Protein AF-A0A257ND50-F1 (afdb_monomer)

Mean predicted aligned error: 10.1 Å

Secondary structure (DSSP, 8-state):
-HHHHHHHHHHHHHHHHHTHHHHHHH-HHHHHHHHHHS--HHHHHHHHHHGGG--HHHHHHHHHHHHHTT---THHHHHHHHHHHHHHHHHHHHHHHHHTPPP----EEEEEE-TTT--EEEEEES-EE--S-TTSPPEE----B-TTT--B--PEEPHHHHHHHHHHHHHHHHHHHTTPPP-TTEE--EEEETTEEEEHHHHHHHHHHHHHH-TT-HHHHHHHHHHHHHTT-HHHHHHHHHHHHHH-TTBHHHHHHHHHHHHHTT-HHHHHHHHHHHHHTGGG-B-SS--TTHHHHHHHHHHHHHHHTT-TTSPPP-HHHH-------TTSBPTTSSSSBGGGTTT-

Sequence (348 aa):
MGSFRLFAKNLLADFAVARFFDLLAEDIEFGCELILASPDSRLLDLLKPELRRKQPQIDRAFYICARLLDYSGPEIQGAKERALAEFERCENLYESMETGSLPIQDQLILDLECPLCKAVNRYEAKGVIISDDPDAAFLLNDEFPCASCGQDVEFGFTPMAKMMLSAKFLGSQINVKAGRQQNDQFKTIDYKVD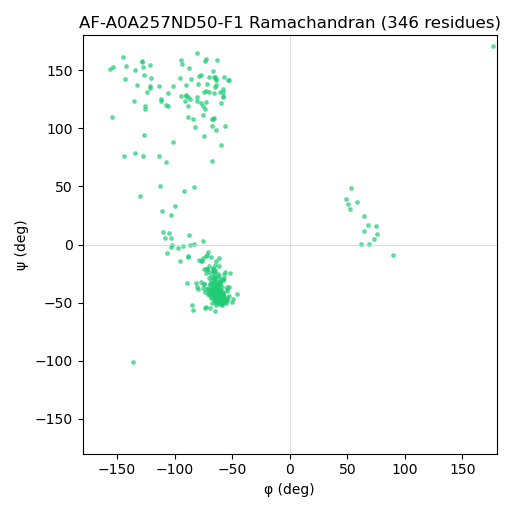GHVMPLSTGLATIRKHLAAKPDDGREWFRLGNLLSFLNRPKETIAAYRKALSNEPNAVDAKFALASFLTDYQQEGEAWVLLQKALERMSSWIFLLPYPNFSNDFTDLYNHLRRISGRNELPALHPSALAVSKKIGRNDSCPCGSGKKFKKCCGR

pLDDT: mean 87.13, std 11.21, range [46.38, 98.38]

Nearest PDB structures (foldseek):
  2hyz-assembly1_A-2  TM=7.551E-01  e=1.889E-04  unclassified
  6vfj-assembly1_B  TM=7.455E-01  e=2.431E-04  synthetic construct
  8cp8-assembly2_B  TM=5.739E-01  e=2.828E-04  synthetic construct
  7tb1-assembly2_B  TM=7.945E-01  e=6.801E-03  Homo sapiens
  4kyo-assembly1_B  TM=3.632E-01  e=3.711E-03  Homo sapiens

Radius of gyration: 29.09 Å; Cα contacts (8 Å, |Δi|>4): 413; chains: 1; bounding box: 65×43×103 Å

Solvent-accessible surface area (backbone atoms only — not comparable to full-atom values): 19596 Å² total; per-residue (Å²): 117,68,69,62,56,54,53,52,45,52,54,50,33,51,48,46,58,76,38,44,67,58,35,48,68,75,36,49,60,63,32,29,51,56,44,61,76,35,69,45,73,70,50,49,64,61,44,56,74,53,50,69,41,67,42,50,50,54,19,38,35,42,39,52,40,30,62,78,67,71,56,85,62,85,64,47,62,62,24,43,54,52,32,47,53,57,54,58,52,50,51,51,44,50,52,17,63,78,70,74,47,80,62,87,67,93,69,48,73,34,46,33,27,34,81,86,80,62,52,70,44,66,42,81,48,72,26,36,36,46,61,95,51,89,85,48,57,76,42,67,46,55,79,69,52,39,60,86,81,64,47,80,64,82,62,41,74,35,74,66,33,50,52,50,50,53,51,52,52,56,53,47,57,54,38,43,76,71,74,42,83,78,64,86,39,60,42,76,54,77,36,76,54,99,89,44,77,42,43,44,49,50,48,50,52,51,47,53,55,48,38,73,78,43,76,68,46,24,53,55,28,35,52,50,16,61,57,30,53,78,35,58,36,65,71,61,18,52,50,26,30,52,49,10,41,69,58,34,76,42,32,45,56,51,45,48,51,46,24,54,53,30,42,79,70,74,36,52,71,61,20,49,54,45,54,50,58,44,61,78,42,55,95,60,57,40,69,72,62,96,63,85,65,46,43,50,57,54,27,51,52,51,46,48,53,32,58,80,68,67,46,72,90,52,80,79,66,52,40,74,80,62,53,83,65,78,71,74,44,64,76,34,76,27,91,85,73,75,83,39,35,18,46,79,56,88,55,107

Structure (mmCIF, N/CA/C/O backbone):
data_AF-A0A257ND50-F1
#
_entry.id   AF-A0A257ND50-F1
#
loop_
_atom_site.group_PDB
_atom_site.id
_atom_site.type_symbol
_atom_site.label_atom_id
_atom_site.label_alt_id
_atom_site.label_comp_id
_atom_site.label_asym_id
_atom_site.label_entity_id
_atom_site.label_seq_id
_atom_site.pdbx_PDB_ins_code
_atom_site.Cartn_x
_atom_site.Cartn_y
_atom_site.Cartn_z
_atom_site.occupancy
_atom_site.B_iso_or_equiv
_atom_site.auth_seq_id
_atom_site.auth_comp_id
_atom_site.auth_asym_id
_atom_site.auth_atom_id
_atom_site.pdbx_PDB_model_num
ATOM 1 N N . MET A 1 1 ? 30.009 -7.816 -50.600 1.00 47.22 1 MET A N 1
ATOM 2 C CA . MET A 1 1 ? 29.962 -7.375 -49.182 1.00 47.22 1 MET A CA 1
ATOM 3 C C . MET A 1 1 ? 28.667 -6.649 -48.785 1.00 47.22 1 MET A C 1
ATOM 5 O O . MET A 1 1 ? 28.273 -6.792 -47.637 1.00 47.22 1 MET A O 1
ATOM 9 N N . GLY A 1 2 ? 27.971 -5.925 -49.679 1.00 49.41 2 GLY A N 1
ATOM 10 C CA . GLY A 1 2 ? 26.709 -5.231 -49.341 1.00 49.41 2 GLY A CA 1
ATOM 11 C C . GLY A 1 2 ? 25.504 -6.143 -49.047 1.00 49.41 2 GLY A C 1
ATOM 12 O O . GLY A 1 2 ? 24.808 -5.929 -48.064 1.00 49.41 2 GLY A O 1
ATOM 13 N N . SER A 1 3 ? 25.305 -7.209 -49.832 1.00 50.91 3 SER A N 1
ATOM 14 C CA . SER A 1 3 ? 24.173 -8.144 -49.666 1.00 50.91 3 SER A CA 1
ATOM 15 C C . SER A 1 3 ? 24.213 -8.924 -48.339 1.00 50.91 3 SER A C 1
ATOM 17 O O . SER A 1 3 ? 23.190 -9.049 -47.679 1.00 50.91 3 SER A O 1
ATOM 19 N N . PHE A 1 4 ? 25.398 -9.345 -47.881 1.00 50.53 4 PHE A N 1
ATOM 20 C CA . PHE A 1 4 ? 25.557 -10.072 -46.613 1.00 50.53 4 PHE A CA 1
ATOM 21 C C . PHE A 1 4 ? 25.277 -9.185 -45.382 1.00 50.53 4 PHE A C 1
ATOM 23 O O . PHE A 1 4 ? 24.709 -9.652 -44.401 1.00 50.53 4 PHE A O 1
ATOM 30 N N . ARG A 1 5 ? 25.619 -7.885 -45.445 1.00 56.53 5 ARG A N 1
ATOM 31 C CA . ARG A 1 5 ? 25.337 -6.910 -44.370 1.00 56.53 5 ARG A CA 1
ATOM 32 C C . ARG A 1 5 ? 23.846 -6.586 -44.238 1.00 56.53 5 ARG A C 1
ATOM 34 O O . ARG A 1 5 ? 23.368 -6.436 -43.121 1.00 56.53 5 ARG A O 1
ATOM 41 N N . LEU A 1 6 ? 23.123 -6.487 -45.355 1.00 60.03 6 LEU A N 1
ATOM 42 C CA . LEU A 1 6 ? 21.665 -6.308 -45.357 1.00 60.03 6 LEU A CA 1
ATOM 43 C C . LEU A 1 6 ? 20.940 -7.563 -44.849 1.00 60.03 6 LEU A C 1
ATOM 45 O O . LEU A 1 6 ? 20.023 -7.452 -44.045 1.00 60.03 6 LEU A O 1
ATOM 49 N N . PHE A 1 7 ? 21.401 -8.751 -45.248 1.00 58.59 7 PHE A N 1
ATOM 50 C CA . PHE A 1 7 ? 20.822 -10.020 -44.800 1.00 58.59 7 PHE A CA 1
ATOM 51 C C . PHE A 1 7 ? 21.004 -10.246 -43.288 1.00 58.59 7 PHE A C 1
ATOM 53 O O . PHE A 1 7 ? 20.061 -10.625 -42.600 1.00 58.59 7 PHE A O 1
ATOM 60 N N . ALA A 1 8 ? 22.194 -9.945 -42.754 1.00 61.72 8 ALA A N 1
ATOM 61 C CA . ALA A 1 8 ? 22.480 -10.053 -41.323 1.00 61.72 8 ALA A CA 1
ATOM 62 C C . ALA A 1 8 ? 21.701 -9.032 -40.471 1.00 61.72 8 ALA A C 1
ATOM 64 O O . ALA A 1 8 ? 21.252 -9.378 -39.381 1.00 61.72 8 ALA A O 1
ATOM 65 N N . LYS A 1 9 ? 21.499 -7.801 -40.971 1.00 61.94 9 LYS A N 1
ATOM 66 C CA . LYS A 1 9 ? 20.654 -6.794 -40.302 1.00 61.94 9 LYS A CA 1
ATOM 67 C C . LYS A 1 9 ? 19.200 -7.249 -40.188 1.00 61.94 9 LYS A C 1
ATOM 69 O O . LYS A 1 9 ? 18.625 -7.154 -39.111 1.00 61.94 9 LYS A O 1
ATOM 74 N N . ASN A 1 10 ? 18.635 -7.794 -41.265 1.00 70.75 10 ASN A N 1
ATOM 75 C CA . ASN A 1 10 ? 17.254 -8.275 -41.249 1.00 70.75 10 ASN A CA 1
ATOM 76 C C . ASN A 1 10 ? 17.078 -9.445 -40.269 1.00 70.75 10 ASN A C 1
ATOM 78 O O . ASN A 1 10 ? 16.134 -9.441 -39.492 1.00 70.75 10 ASN A O 1
ATOM 82 N N . LEU A 1 11 ? 18.036 -10.380 -40.220 1.00 83.00 11 LEU A N 1
ATOM 83 C CA . LEU A 1 11 ? 17.987 -11.507 -39.283 1.00 83.00 11 LEU A CA 1
ATOM 84 C C . LEU A 1 11 ? 18.046 -11.058 -37.812 1.00 83.00 11 LEU A C 1
ATOM 86 O O . LEU A 1 11 ? 17.341 -11.614 -36.971 1.00 83.00 11 LEU A O 1
ATOM 90 N N . LEU A 1 12 ? 18.878 -10.058 -37.498 1.00 83.75 12 LEU A N 1
ATOM 91 C CA . LEU A 1 12 ? 19.005 -9.533 -36.139 1.00 83.75 12 LEU A CA 1
ATOM 92 C C . LEU A 1 12 ? 17.754 -8.759 -35.708 1.00 83.75 12 LEU A C 1
ATOM 94 O O . LEU A 1 12 ? 17.272 -8.963 -34.597 1.00 83.75 12 LEU A O 1
ATOM 98 N N . ALA A 1 13 ? 17.207 -7.916 -36.590 1.00 86.06 13 ALA A N 1
ATOM 99 C CA . ALA A 1 13 ? 15.946 -7.224 -36.340 1.00 86.06 13 ALA A CA 1
ATOM 100 C C . ALA A 1 13 ? 14.791 -8.218 -36.150 1.00 86.06 13 ALA A C 1
ATOM 102 O O . ALA A 1 13 ? 14.033 -8.094 -35.194 1.00 86.06 13 ALA A O 1
ATOM 103 N N . ASP A 1 14 ? 14.688 -9.242 -37.001 1.00 91.44 14 ASP A N 1
ATOM 104 C CA . ASP A 1 14 ? 13.653 -10.273 -36.886 1.00 91.44 14 ASP A CA 1
ATOM 1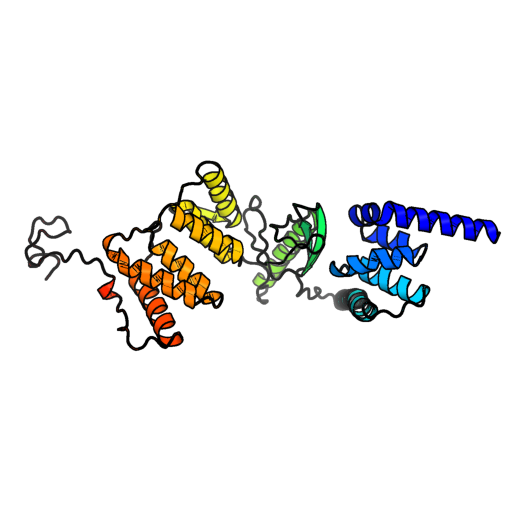05 C C . ASP A 1 14 ? 13.782 -11.067 -35.579 1.00 91.44 14 ASP A C 1
ATOM 107 O O . ASP A 1 14 ? 12.777 -11.319 -34.913 1.00 91.44 14 ASP A O 1
ATOM 111 N N . PHE A 1 15 ? 15.009 -11.405 -35.166 1.00 91.12 15 PHE A N 1
ATOM 112 C CA . PHE A 1 15 ? 15.266 -12.023 -33.865 1.00 91.12 15 PHE A CA 1
ATOM 113 C C . PHE A 1 15 ? 14.829 -11.114 -32.710 1.00 91.12 15 PHE A C 1
ATOM 115 O O . PHE A 1 15 ? 14.085 -11.556 -31.835 1.00 91.12 15 PHE A O 1
ATOM 122 N N . ALA A 1 16 ? 15.251 -9.846 -32.722 1.00 91.00 16 ALA A N 1
ATOM 123 C CA . ALA A 1 16 ? 14.921 -8.884 -31.675 1.00 91.00 16 ALA A CA 1
ATOM 124 C C . ALA A 1 16 ? 13.409 -8.630 -31.588 1.00 91.00 16 ALA A C 1
ATOM 126 O O . ALA A 1 16 ? 12.870 -8.557 -30.490 1.00 91.00 16 ALA A O 1
ATOM 127 N N . VAL A 1 17 ? 12.705 -8.556 -32.724 1.00 93.44 17 VAL A N 1
ATOM 128 C CA . VAL A 1 17 ? 11.240 -8.412 -32.770 1.00 93.44 17 VAL A CA 1
ATOM 129 C C . VAL A 1 17 ? 10.565 -9.656 -32.197 1.00 93.44 17 VAL A C 1
ATOM 131 O O . VAL A 1 17 ? 9.684 -9.541 -31.348 1.00 93.44 17 VAL A O 1
ATOM 134 N N . ALA A 1 18 ? 10.990 -10.850 -32.621 1.00 93.38 18 ALA A N 1
ATOM 135 C CA . ALA A 1 18 ? 10.396 -12.109 -32.173 1.00 93.38 18 ALA A CA 1
ATOM 136 C C . ALA A 1 18 ? 10.621 -12.384 -30.678 1.00 93.38 18 ALA A C 1
ATOM 138 O O . ALA A 1 18 ? 9.805 -13.055 -30.048 1.00 93.38 18 ALA A O 1
ATOM 139 N N . ARG A 1 19 ? 11.724 -11.881 -30.114 1.00 92.88 19 ARG A N 1
ATOM 140 C CA . ARG A 1 19 ? 12.138 -12.105 -28.721 1.00 92.88 19 ARG A CA 1
ATOM 141 C C . ARG A 1 19 ? 12.028 -10.871 -27.836 1.00 92.88 19 ARG A C 1
ATOM 143 O O . ARG A 1 19 ? 12.519 -10.891 -26.715 1.00 92.88 19 ARG A O 1
ATOM 150 N N . PHE A 1 20 ? 11.379 -9.811 -28.308 1.00 92.50 20 PHE A N 1
ATOM 151 C CA . PHE A 1 20 ? 11.379 -8.502 -27.655 1.00 92.50 20 PHE A CA 1
ATOM 152 C C . PHE A 1 20 ? 11.038 -8.559 -26.157 1.00 92.50 20 PHE A C 1
ATOM 154 O O . PHE A 1 20 ? 11.764 -8.011 -25.328 1.00 92.50 20 PHE A O 1
ATOM 161 N N . PHE A 1 21 ? 9.952 -9.252 -25.804 1.00 90.00 21 PHE A N 1
ATOM 162 C CA . PHE A 1 21 ? 9.503 -9.351 -24.414 1.00 90.00 21 PHE A CA 1
ATOM 163 C C . PHE A 1 21 ? 10.428 -10.211 -23.552 1.00 90.00 21 PHE A C 1
ATOM 165 O O . PHE A 1 21 ? 10.666 -9.846 -22.405 1.00 90.00 21 PHE A O 1
ATOM 172 N N . ASP A 1 22 ? 10.971 -11.299 -24.104 1.00 89.75 22 ASP A N 1
ATOM 173 C CA . ASP A 1 22 ? 11.922 -12.165 -23.399 1.00 89.75 22 ASP A CA 1
ATOM 174 C C . ASP A 1 22 ? 13.202 -11.380 -23.075 1.00 89.75 22 ASP A C 1
ATOM 176 O O . ASP A 1 22 ? 13.645 -11.354 -21.931 1.00 89.75 22 ASP A O 1
ATOM 180 N N . LEU A 1 23 ? 13.732 -10.648 -24.062 1.00 89.44 23 LEU A N 1
ATOM 181 C CA . LEU A 1 23 ? 14.947 -9.844 -23.925 1.00 89.44 23 LEU A CA 1
ATOM 182 C C . LEU A 1 23 ? 14.811 -8.786 -22.826 1.00 89.44 23 LEU A C 1
ATOM 184 O O . LEU A 1 23 ? 15.670 -8.689 -21.958 1.00 89.44 23 LEU A O 1
ATOM 188 N N . LEU A 1 24 ? 13.717 -8.015 -22.832 1.00 88.38 24 LEU A N 1
ATOM 189 C CA . LEU A 1 24 ? 13.485 -6.992 -21.806 1.00 88.38 24 LEU A CA 1
ATOM 190 C C . LEU A 1 24 ? 13.124 -7.568 -20.431 1.00 88.38 24 LEU A C 1
ATOM 192 O O . LEU A 1 24 ? 13.220 -6.844 -19.438 1.00 88.38 24 LEU A O 1
ATOM 196 N N . ALA A 1 25 ? 12.641 -8.810 -20.364 1.00 83.19 25 ALA A N 1
ATOM 197 C CA . ALA A 1 25 ? 12.341 -9.480 -19.103 1.00 83.19 25 ALA A CA 1
ATOM 198 C C . ALA A 1 25 ? 13.601 -10.064 -18.452 1.00 83.19 25 ALA A C 1
ATOM 200 O O . ALA A 1 25 ? 13.709 -10.024 -17.228 1.00 83.19 25 ALA A O 1
ATOM 201 N N . GLU A 1 26 ? 14.534 -10.586 -19.253 1.00 84.44 26 GLU A N 1
ATOM 202 C CA . GLU A 1 26 ? 15.813 -11.120 -18.774 1.00 84.44 26 GLU A CA 1
ATOM 203 C C . GLU A 1 26 ? 16.766 -10.004 -18.341 1.00 84.44 26 GLU A C 1
ATOM 205 O O . GLU A 1 26 ? 17.253 -10.016 -17.211 1.00 84.44 26 GLU A O 1
ATOM 210 N N . ASP A 1 27 ? 17.009 -9.029 -19.221 1.00 86.19 27 ASP A N 1
ATOM 211 C CA . ASP A 1 27 ? 17.902 -7.905 -18.954 1.00 86.19 27 ASP A CA 1
ATOM 212 C C . ASP A 1 27 ? 17.499 -6.696 -19.810 1.00 86.19 27 ASP A C 1
ATOM 214 O O . ASP A 1 27 ? 17.663 -6.667 -21.032 1.00 86.19 27 ASP A O 1
ATOM 218 N N . ILE A 1 28 ? 16.960 -5.665 -19.156 1.00 88.31 28 ILE A N 1
ATOM 219 C CA . ILE A 1 28 ? 16.489 -4.451 -19.833 1.00 88.31 28 ILE A CA 1
ATOM 220 C C . ILE A 1 28 ? 17.638 -3.746 -20.557 1.00 88.31 28 ILE A C 1
ATOM 222 O O . ILE A 1 28 ? 17.428 -3.214 -21.647 1.00 88.31 28 ILE A O 1
ATOM 226 N N . GLU A 1 29 ? 18.828 -3.704 -19.960 1.00 89.00 29 GLU A N 1
ATOM 227 C CA . GLU A 1 29 ? 19.972 -2.997 -20.522 1.00 89.00 29 GLU A CA 1
ATOM 228 C C . GLU A 1 29 ? 20.472 -3.711 -21.773 1.00 89.00 29 GLU A C 1
ATOM 230 O O . GLU A 1 29 ? 20.474 -3.113 -22.852 1.00 89.00 29 GLU A O 1
ATOM 235 N N . PHE A 1 30 ? 20.776 -5.004 -21.660 1.00 88.75 30 PHE A N 1
ATOM 236 C CA . PHE A 1 30 ? 21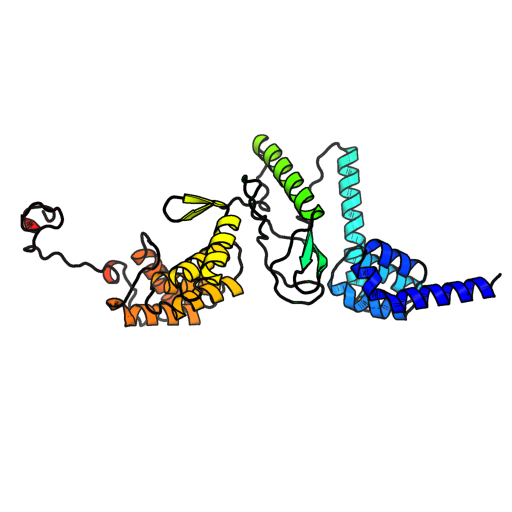.250 -5.800 -22.788 1.00 88.75 30 PHE A CA 1
ATOM 237 C C . PHE A 1 30 ? 20.192 -5.923 -23.895 1.00 88.75 30 PHE A C 1
ATOM 239 O O . PHE A 1 30 ? 20.504 -5.795 -25.082 1.00 88.75 30 PHE A O 1
ATOM 246 N N . GLY A 1 31 ? 18.918 -6.094 -23.529 1.00 91.38 31 GLY A N 1
ATOM 247 C CA . GLY A 1 31 ? 17.811 -6.099 -24.483 1.00 91.38 31 GLY A CA 1
ATOM 248 C C . GLY A 1 31 ? 17.717 -4.786 -25.266 1.00 91.38 31 GLY A C 1
ATOM 249 O O . GLY A 1 31 ? 17.580 -4.799 -26.492 1.00 91.38 31 GLY A O 1
ATOM 250 N N . CYS A 1 32 ? 17.863 -3.645 -24.586 1.00 93.19 32 CYS A N 1
ATOM 251 C CA . CYS A 1 32 ? 17.896 -2.328 -25.224 1.00 93.19 32 CYS A CA 1
ATOM 252 C C . CYS A 1 32 ? 19.120 -2.139 -26.132 1.00 93.19 32 CYS A C 1
ATOM 254 O O . CYS A 1 32 ? 18.990 -1.560 -27.213 1.00 93.19 32 CYS A O 1
ATOM 256 N N . GLU A 1 33 ? 20.297 -2.630 -25.739 1.00 91.75 33 GLU A N 1
ATOM 257 C CA . GLU A 1 33 ? 21.497 -2.595 -26.584 1.00 91.75 33 GLU A CA 1
ATOM 258 C C . GLU A 1 33 ? 21.328 -3.421 -27.862 1.00 91.75 33 GLU A C 1
ATOM 260 O O . GLU A 1 33 ? 21.692 -2.960 -28.947 1.00 91.75 33 GLU A O 1
ATOM 265 N N . LEU A 1 34 ? 20.710 -4.601 -27.767 1.00 88.19 34 LEU A N 1
ATOM 266 C CA . LEU A 1 34 ? 20.436 -5.441 -28.930 1.00 88.19 34 LEU A CA 1
ATOM 267 C C . LEU A 1 34 ? 19.476 -4.758 -29.914 1.00 88.19 34 LEU A C 1
ATOM 269 O O . LEU A 1 34 ? 19.691 -4.808 -31.126 1.00 88.19 34 LEU A O 1
ATOM 273 N N . ILE A 1 35 ? 18.448 -4.078 -29.398 1.00 88.88 35 ILE A N 1
ATOM 274 C CA . ILE A 1 35 ? 17.520 -3.283 -30.214 1.00 88.88 35 ILE A CA 1
ATOM 275 C C . ILE A 1 35 ? 18.269 -2.150 -30.928 1.00 88.88 35 ILE A C 1
ATOM 277 O O . ILE A 1 35 ? 18.093 -1.944 -32.130 1.00 88.88 35 ILE A O 1
ATOM 281 N N . LEU A 1 36 ? 19.153 -1.449 -30.215 1.00 90.25 36 LEU A N 1
ATOM 282 C CA . LEU A 1 36 ? 19.963 -0.367 -30.779 1.00 90.25 36 LEU A CA 1
ATOM 283 C C . LEU A 1 36 ? 20.973 -0.844 -31.828 1.00 90.25 36 LEU A C 1
ATOM 285 O O . LEU A 1 36 ? 21.308 -0.082 -32.737 1.00 90.25 36 LEU A O 1
ATOM 289 N N . ALA A 1 37 ? 21.437 -2.091 -31.741 1.00 89.38 37 ALA A N 1
ATOM 290 C CA . ALA A 1 37 ? 22.333 -2.677 -32.733 1.00 89.38 37 ALA A CA 1
ATOM 291 C C . ALA A 1 37 ? 21.663 -2.866 -34.108 1.00 89.38 37 ALA A C 1
ATOM 293 O O . ALA A 1 37 ? 22.355 -2.907 -35.132 1.00 89.38 37 ALA A O 1
ATOM 294 N N . SER A 1 38 ? 20.327 -2.949 -34.157 1.00 86.12 38 SER A N 1
ATOM 295 C CA . SER A 1 38 ? 19.564 -3.046 -35.404 1.00 86.12 38 SER A CA 1
ATOM 296 C C . SER A 1 38 ? 18.227 -2.293 -35.337 1.00 86.12 38 SER A C 1
ATOM 298 O O . SER A 1 38 ? 17.174 -2.929 -35.253 1.00 86.12 38 SER A O 1
ATOM 300 N N . PRO A 1 39 ? 18.244 -0.948 -35.431 1.00 86.50 39 PRO A N 1
ATOM 301 C CA . PRO A 1 39 ? 17.034 -0.133 -35.386 1.00 86.50 39 PRO A CA 1
ATOM 302 C C . PRO A 1 39 ? 16.051 -0.520 -36.499 1.00 86.50 39 PRO A C 1
ATOM 304 O O . PRO A 1 39 ? 16.417 -0.553 -37.675 1.00 86.50 39 PRO A O 1
ATOM 307 N N . ASP A 1 40 ? 14.804 -0.789 -36.121 1.00 91.62 40 ASP A N 1
ATOM 308 C CA . ASP A 1 40 ? 13.712 -1.225 -36.998 1.00 91.62 40 ASP A CA 1
ATOM 309 C C . ASP A 1 40 ? 12.402 -0.582 -36.513 1.00 91.62 40 ASP A C 1
ATOM 311 O O . ASP A 1 40 ? 12.185 -0.445 -35.306 1.00 91.62 40 ASP A O 1
ATOM 315 N N . SER A 1 41 ? 11.518 -0.177 -37.429 1.00 92.50 41 SER A N 1
ATOM 316 C CA . SER A 1 41 ? 10.259 0.490 -37.064 1.00 92.50 41 SER A CA 1
ATOM 317 C C . SER A 1 41 ? 9.350 -0.398 -36.212 1.00 92.50 41 SER A C 1
ATOM 319 O O . SER A 1 41 ? 8.689 0.104 -35.308 1.00 92.50 41 SER A O 1
ATOM 321 N N . ARG A 1 42 ? 9.378 -1.722 -36.418 1.00 94.44 42 ARG A N 1
ATOM 322 C CA . ARG A 1 42 ? 8.615 -2.689 -35.612 1.00 94.44 42 ARG A CA 1
ATOM 323 C C . ARG A 1 42 ? 9.086 -2.703 -34.157 1.00 94.44 42 ARG A C 1
ATOM 325 O O . ARG A 1 42 ? 8.273 -2.810 -33.247 1.00 94.44 42 ARG A O 1
ATOM 332 N N . LEU A 1 43 ? 10.396 -2.577 -33.928 1.00 93.56 43 LEU A N 1
ATOM 333 C CA . LEU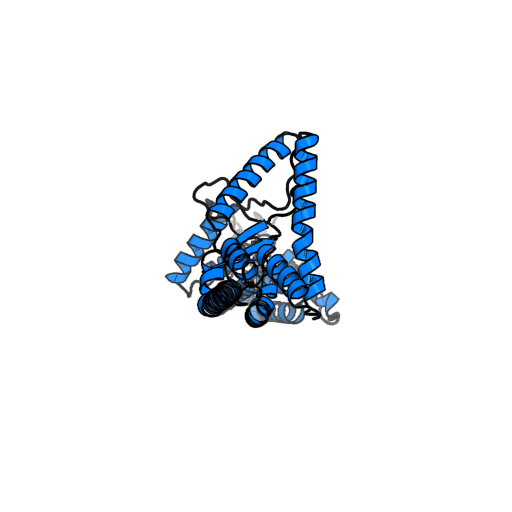 A 1 43 ? 10.962 -2.478 -32.578 1.00 93.56 43 LEU A CA 1
ATOM 334 C C . LEU A 1 43 ? 10.593 -1.152 -31.915 1.00 93.56 43 LEU A C 1
ATOM 336 O O . LEU A 1 43 ? 10.358 -1.119 -30.711 1.00 93.56 43 LEU A O 1
ATOM 340 N N . LEU A 1 44 ? 10.497 -0.069 -32.692 1.00 92.94 44 LEU A N 1
ATOM 341 C CA . LEU A 1 44 ? 10.030 1.220 -32.187 1.00 92.94 44 LEU A CA 1
ATOM 342 C C . LEU A 1 44 ? 8.569 1.143 -31.711 1.00 92.94 44 LEU A C 1
ATOM 344 O O . LEU A 1 44 ? 8.256 1.630 -30.622 1.00 92.94 44 LEU A O 1
ATOM 348 N N . ASP A 1 45 ? 7.703 0.479 -32.482 1.00 94.38 45 ASP A N 1
ATOM 349 C CA . ASP A 1 45 ? 6.303 0.237 -32.112 1.00 94.38 45 ASP A CA 1
ATOM 350 C C . ASP A 1 45 ? 6.178 -0.624 -30.846 1.00 94.38 45 ASP A C 1
ATOM 352 O O . ASP A 1 45 ? 5.290 -0.388 -30.027 1.00 94.38 45 ASP A O 1
ATOM 356 N N . LEU A 1 46 ? 7.091 -1.582 -30.647 1.00 95.06 46 LEU A N 1
ATOM 357 C CA . LEU A 1 46 ? 7.156 -2.418 -29.443 1.00 95.06 46 LEU A CA 1
ATOM 358 C C . LEU A 1 46 ? 7.728 -1.676 -28.222 1.00 95.06 46 LEU A C 1
ATOM 360 O O . LEU A 1 46 ? 7.239 -1.862 -27.108 1.00 95.06 46 LEU A O 1
ATOM 364 N N . LEU A 1 47 ? 8.722 -0.801 -28.408 1.00 94.62 47 LEU A N 1
ATOM 365 C CA . LEU A 1 47 ? 9.301 0.027 -27.339 1.00 94.62 47 LEU A CA 1
ATOM 366 C C . LEU A 1 47 ? 8.329 1.093 -26.832 1.00 94.62 47 LEU A C 1
ATOM 368 O O . LEU A 1 47 ? 8.334 1.429 -25.647 1.00 94.62 47 LEU A O 1
ATOM 372 N N . LYS A 1 48 ? 7.493 1.638 -27.716 1.00 94.62 48 LYS A N 1
ATOM 373 C CA . LYS A 1 48 ? 6.607 2.763 -27.406 1.00 94.62 48 LYS A CA 1
ATOM 374 C C . LYS A 1 48 ? 5.679 2.501 -26.203 1.00 94.62 48 LYS A C 1
ATOM 376 O O . LYS A 1 48 ? 5.672 3.330 -25.291 1.00 94.62 48 LYS A O 1
ATOM 381 N N . PRO A 1 49 ? 4.934 1.378 -26.119 1.00 93.44 49 PRO A N 1
ATOM 382 C CA . PRO A 1 49 ? 4.154 1.039 -24.929 1.00 93.44 49 PRO A CA 1
ATOM 383 C C . PRO A 1 49 ? 4.993 0.902 -23.656 1.00 93.44 49 PRO A C 1
ATOM 385 O O . PRO A 1 49 ? 4.483 1.156 -22.564 1.00 93.44 49 PRO A O 1
ATOM 388 N N . GLU A 1 50 ? 6.257 0.494 -23.773 1.00 94.06 50 GLU A N 1
ATOM 389 C CA . GLU A 1 50 ? 7.146 0.227 -22.639 1.00 94.06 50 GLU A CA 1
ATOM 390 C C . GLU A 1 50 ? 7.709 1.505 -22.001 1.00 94.06 50 GLU A C 1
ATOM 392 O O . GLU A 1 50 ? 8.123 1.472 -20.842 1.00 94.06 50 GLU A O 1
ATOM 397 N N . LEU A 1 51 ? 7.604 2.664 -22.667 1.00 93.00 51 LEU A N 1
ATOM 398 C CA . LEU A 1 51 ? 7.938 3.979 -22.092 1.00 93.00 51 LEU A CA 1
ATOM 399 C C . LEU A 1 51 ? 7.156 4.294 -20.808 1.00 93.00 51 LEU A C 1
ATOM 401 O O . LEU A 1 51 ? 7.626 5.062 -19.966 1.00 93.00 51 LEU A O 1
ATOM 405 N N . ARG A 1 52 ? 5.989 3.663 -20.604 1.00 90.56 52 ARG A N 1
ATOM 406 C CA . ARG A 1 52 ? 5.220 3.760 -19.349 1.00 90.56 52 ARG A CA 1
ATOM 407 C C . ARG A 1 52 ? 6.027 3.330 -18.121 1.00 90.56 52 ARG A C 1
ATOM 409 O O . ARG A 1 52 ? 5.745 3.790 -17.018 1.00 90.56 52 ARG A O 1
ATOM 416 N N . ARG A 1 53 ? 7.039 2.476 -18.320 1.00 89.75 53 ARG A N 1
ATOM 417 C CA . ARG A 1 53 ? 7.928 1.964 -17.271 1.00 89.75 53 ARG A CA 1
ATOM 418 C C . ARG A 1 53 ? 8.970 2.981 -16.819 1.00 89.75 53 ARG A C 1
ATOM 420 O O . ARG A 1 53 ? 9.583 2.749 -15.780 1.00 89.75 53 ARG A O 1
ATOM 427 N N . LYS A 1 54 ? 9.170 4.069 -17.581 1.00 88.56 54 LYS A N 1
ATOM 428 C CA . LYS A 1 54 ? 10.121 5.159 -17.292 1.00 88.56 54 LYS A CA 1
ATOM 429 C C . LYS A 1 54 ? 11.526 4.650 -16.935 1.00 88.56 54 LYS A C 1
ATOM 431 O O . LYS A 1 54 ? 12.156 5.145 -16.005 1.00 88.56 54 LYS A O 1
ATOM 436 N N . GLN A 1 55 ? 11.972 3.600 -17.625 1.00 87.81 55 GLN A N 1
ATOM 437 C CA . GLN A 1 55 ? 13.306 3.037 -17.433 1.00 87.81 55 GLN A CA 1
ATOM 438 C C . GLN A 1 55 ? 14.290 3.803 -18.324 1.00 87.81 55 GLN A C 1
ATOM 440 O O . GLN A 1 55 ? 14.071 3.822 -19.540 1.00 87.81 55 GLN A O 1
ATOM 445 N N . PRO A 1 56 ? 15.384 4.369 -17.778 1.00 86.88 56 PRO A N 1
ATOM 446 C CA . PRO A 1 56 ? 16.336 5.163 -18.556 1.00 86.88 56 PRO A CA 1
ATOM 447 C C . PRO A 1 56 ? 16.863 4.443 -19.803 1.00 86.88 56 PRO A C 1
ATOM 449 O O . PRO A 1 56 ? 17.017 5.054 -20.857 1.00 86.88 56 PRO A O 1
ATOM 452 N N . GLN A 1 57 ? 17.084 3.128 -19.716 1.00 90.31 57 GLN A N 1
ATOM 453 C CA . GLN A 1 57 ? 17.559 2.300 -20.824 1.00 90.31 57 GLN A CA 1
ATOM 454 C C . GLN A 1 57 ? 16.530 2.219 -21.961 1.00 90.31 57 GLN A C 1
ATOM 456 O O . GLN A 1 57 ? 16.898 2.385 -23.123 1.00 90.31 57 GLN A O 1
ATOM 461 N N . ILE A 1 58 ? 15.246 2.030 -21.628 1.00 93.69 58 ILE A N 1
ATOM 462 C CA . ILE A 1 58 ? 14.138 1.972 -22.598 1.00 93.69 58 ILE A CA 1
ATOM 463 C C . ILE A 1 58 ? 13.920 3.353 -23.220 1.00 93.69 58 ILE A C 1
ATOM 465 O O . ILE A 1 58 ? 13.815 3.470 -24.440 1.00 93.69 58 ILE A O 1
ATOM 469 N N . ASP A 1 59 ? 13.904 4.401 -22.393 1.00 93.31 59 ASP A N 1
ATOM 470 C CA . ASP A 1 59 ? 13.767 5.790 -22.835 1.00 93.31 59 ASP A CA 1
ATOM 471 C C . ASP A 1 59 ? 14.898 6.174 -23.811 1.00 93.31 59 ASP A C 1
ATOM 473 O O . ASP A 1 59 ? 14.640 6.717 -24.889 1.00 93.31 59 ASP A O 1
ATOM 477 N N . ARG A 1 60 ? 16.147 5.805 -23.489 1.00 93.44 60 ARG A N 1
ATOM 478 C CA . ARG A 1 60 ? 17.325 5.995 -24.350 1.00 93.44 60 ARG A CA 1
ATOM 479 C C . ARG A 1 60 ? 17.212 5.202 -25.650 1.00 93.44 60 ARG A C 1
ATOM 481 O O . ARG A 1 60 ? 17.444 5.764 -26.722 1.00 93.44 60 ARG A O 1
ATOM 488 N N . ALA A 1 61 ? 16.859 3.917 -25.567 1.00 94.69 61 ALA A N 1
ATOM 489 C CA . ALA A 1 61 ? 16.735 3.049 -26.733 1.00 94.69 61 ALA A CA 1
ATOM 490 C C . ALA A 1 61 ? 15.678 3.569 -27.711 1.00 94.69 61 ALA A C 1
ATOM 492 O O . ALA A 1 61 ? 15.951 3.710 -28.906 1.00 94.69 61 ALA A O 1
ATOM 493 N N . PHE A 1 62 ? 14.504 3.935 -27.191 1.00 95.75 62 PHE A N 1
ATOM 494 C CA . PHE A 1 62 ? 13.427 4.530 -27.970 1.00 95.75 62 PHE A CA 1
ATOM 495 C C . PHE A 1 62 ? 13.848 5.856 -28.600 1.00 95.75 62 PHE A C 1
ATOM 497 O O . PHE A 1 62 ? 13.661 6.039 -29.801 1.00 95.75 62 PHE A O 1
ATOM 504 N N . TYR A 1 63 ? 14.446 6.768 -27.826 1.00 94.94 63 TYR A N 1
ATOM 505 C CA . TYR A 1 63 ? 14.852 8.081 -28.327 1.00 94.94 63 TYR A CA 1
ATOM 506 C C . TYR A 1 63 ? 15.863 7.974 -29.478 1.00 94.94 63 TYR A C 1
ATOM 508 O O . TYR A 1 63 ? 15.697 8.623 -30.513 1.00 94.94 63 TYR A O 1
ATOM 516 N N . ILE A 1 64 ? 16.883 7.121 -29.340 1.00 94.00 64 ILE A N 1
ATOM 517 C CA . ILE A 1 64 ? 17.884 6.910 -30.393 1.00 94.00 64 ILE A CA 1
ATOM 518 C C . ILE A 1 64 ? 17.251 6.235 -31.618 1.00 94.00 64 ILE A C 1
ATOM 520 O O . ILE A 1 64 ? 17.457 6.710 -32.734 1.00 94.00 64 ILE A O 1
ATOM 524 N N . CYS A 1 65 ? 16.447 5.180 -31.437 1.00 94.12 65 CYS A N 1
ATOM 525 C CA . CYS A 1 65 ? 15.766 4.516 -32.555 1.00 94.12 65 CYS A CA 1
ATOM 526 C C . CYS A 1 65 ? 14.836 5.478 -33.302 1.00 94.12 65 CYS A C 1
ATOM 528 O O . CYS A 1 65 ? 14.866 5.522 -34.529 1.00 94.12 65 CYS A O 1
ATOM 530 N N . ALA A 1 66 ? 14.067 6.298 -32.580 1.00 94.75 66 ALA A N 1
ATOM 531 C CA . ALA A 1 66 ? 13.190 7.301 -33.170 1.00 94.75 66 ALA A CA 1
ATOM 532 C C . ALA A 1 66 ? 13.968 8.283 -34.057 1.00 94.75 66 ALA A C 1
ATOM 534 O O . ALA A 1 66 ? 13.533 8.587 -35.163 1.00 94.75 66 ALA A O 1
ATOM 535 N N . ARG A 1 67 ? 15.144 8.736 -33.605 1.00 94.12 67 ARG A N 1
ATOM 536 C CA . ARG A 1 67 ? 16.021 9.632 -34.375 1.00 94.12 67 ARG A CA 1
ATOM 537 C C . ARG A 1 67 ? 16.629 8.960 -35.604 1.00 94.12 67 ARG A C 1
ATOM 539 O O . ARG A 1 67 ? 16.745 9.610 -36.632 1.00 94.12 67 ARG A O 1
ATOM 546 N N . LEU A 1 68 ? 17.028 7.693 -35.500 1.00 93.75 68 LEU A N 1
ATOM 547 C CA . LEU A 1 68 ? 17.621 6.940 -36.613 1.00 93.75 68 LEU A CA 1
ATOM 548 C C . LEU A 1 68 ? 16.600 6.558 -37.692 1.00 93.75 68 LEU A C 1
ATOM 550 O O . LEU A 1 68 ? 16.985 6.332 -38.836 1.00 93.75 68 LEU A O 1
ATOM 554 N N . LEU A 1 69 ? 15.324 6.468 -37.318 1.00 93.38 69 LEU A N 1
ATOM 555 C CA . LEU A 1 69 ? 14.211 6.098 -38.193 1.00 93.38 69 LEU A CA 1
ATOM 556 C C . LEU A 1 69 ? 13.343 7.304 -38.593 1.00 93.38 69 LEU A C 1
ATOM 558 O O . LEU A 1 69 ? 12.256 7.113 -39.132 1.00 93.38 69 LEU A O 1
ATOM 562 N N . ASP A 1 70 ? 13.792 8.528 -38.292 1.00 94.31 70 ASP A N 1
ATOM 563 C CA . ASP A 1 70 ? 13.083 9.790 -38.556 1.00 94.31 70 ASP A CA 1
ATOM 564 C C . ASP A 1 70 ? 11.630 9.836 -38.021 1.00 94.31 70 ASP A C 1
ATOM 566 O O . ASP A 1 70 ? 10.757 10.536 -38.543 1.00 94.31 70 ASP A O 1
ATOM 570 N N . TYR A 1 71 ? 11.354 9.122 -36.926 1.00 94.62 71 TYR A N 1
ATOM 571 C CA . TYR A 1 71 ? 10.070 9.172 -36.227 1.00 94.62 71 TYR A CA 1
ATOM 572 C C . TYR A 1 71 ? 9.916 10.503 -35.477 1.00 94.62 71 TYR A C 1
ATOM 574 O O . TYR A 1 71 ? 10.847 10.974 -34.826 1.00 94.62 71 TYR A O 1
ATOM 582 N N . SER A 1 72 ? 8.720 11.098 -35.539 1.00 92.19 72 SER A N 1
ATOM 583 C CA . SER A 1 72 ? 8.406 12.421 -34.965 1.00 92.19 72 SER A CA 1
ATOM 584 C C . SER A 1 72 ? 7.132 12.413 -34.104 1.00 92.19 72 SER A C 1
ATOM 586 O O . SER A 1 72 ? 6.295 13.308 -34.204 1.00 92.19 72 SER A O 1
ATOM 588 N N . GLY A 1 73 ? 6.938 11.374 -33.288 1.00 93.25 73 GLY A N 1
ATOM 589 C CA . GLY A 1 73 ? 5.778 11.273 -32.395 1.00 93.25 73 GLY A CA 1
ATOM 590 C C . GLY A 1 73 ? 5.892 12.082 -31.094 1.00 93.25 73 GLY A C 1
ATOM 591 O O . GLY A 1 73 ? 6.990 12.481 -30.696 1.00 93.25 73 GLY A O 1
ATOM 592 N N . PRO A 1 74 ? 4.766 12.296 -30.387 1.00 93.62 74 PRO A N 1
ATOM 593 C CA . PRO A 1 74 ? 4.718 13.109 -29.168 1.00 93.62 74 PRO A CA 1
ATOM 594 C C . PRO A 1 74 ? 5.485 12.497 -27.985 1.00 93.62 74 PRO A C 1
ATOM 596 O O . PRO A 1 74 ? 5.859 13.209 -27.057 1.00 93.62 74 PRO A O 1
ATOM 599 N N . GLU A 1 75 ? 5.755 11.189 -28.004 1.00 93.88 75 GLU A N 1
ATOM 600 C CA . GLU A 1 75 ? 6.422 10.480 -26.905 1.00 93.88 75 GLU A CA 1
ATOM 601 C C . GLU A 1 75 ? 7.919 10.816 -26.793 1.00 93.88 75 GLU A C 1
ATOM 603 O O . GLU A 1 75 ? 8.519 10.642 -25.730 1.00 93.88 75 GLU A O 1
ATOM 608 N N . ILE A 1 76 ? 8.519 11.318 -27.881 1.00 92.88 76 ILE A N 1
ATOM 609 C CA . ILE A 1 76 ? 9.961 11.572 -28.008 1.00 92.88 76 ILE A CA 1
ATOM 610 C C . ILE A 1 76 ? 10.460 12.530 -26.934 1.00 92.88 76 ILE A C 1
ATOM 612 O O . ILE A 1 76 ? 11.506 12.276 -26.342 1.00 92.88 76 ILE A O 1
ATOM 616 N N . GLN A 1 77 ? 9.734 13.621 -26.677 1.00 92.25 77 GLN A N 1
ATOM 617 C CA . GLN A 1 77 ? 10.203 14.654 -25.756 1.00 92.25 77 GLN A CA 1
ATOM 618 C C . GLN A 1 77 ? 10.312 14.115 -24.324 1.00 92.25 77 GLN A C 1
ATOM 620 O O . GLN A 1 77 ? 11.348 14.276 -23.686 1.00 92.25 77 GLN A O 1
ATOM 625 N N . GLY A 1 78 ? 9.295 13.385 -23.856 1.00 90.50 78 GLY A N 1
ATOM 626 C CA . GLY A 1 78 ? 9.326 12.780 -22.526 1.00 90.50 78 GLY A CA 1
ATOM 627 C C . GLY A 1 78 ? 10.386 11.680 -22.393 1.00 90.50 78 GLY A C 1
ATOM 628 O O . GLY A 1 78 ? 11.017 11.571 -21.344 1.00 90.50 78 GLY A O 1
ATOM 629 N N . ALA A 1 79 ? 10.599 10.874 -23.441 1.00 91.31 79 ALA A N 1
ATOM 630 C CA . ALA A 1 79 ? 11.668 9.872 -23.457 1.00 91.31 79 ALA A CA 1
ATOM 631 C C . ALA A 1 79 ? 13.057 10.532 -23.433 1.00 91.31 79 ALA A C 1
ATOM 633 O O . ALA A 1 79 ? 13.927 10.114 -22.675 1.00 91.31 79 ALA A O 1
ATOM 634 N N . LYS A 1 80 ? 13.249 11.612 -24.201 1.00 91.88 80 LYS A N 1
ATOM 635 C CA . LYS A 1 80 ? 14.484 12.404 -24.212 1.00 91.88 80 LYS A CA 1
ATOM 636 C C . LYS A 1 80 ? 14.804 12.963 -22.830 1.00 91.88 80 LYS A C 1
ATOM 638 O O . LYS A 1 80 ? 15.919 12.783 -22.360 1.00 91.88 80 LYS A O 1
ATOM 643 N N . GLU A 1 81 ? 13.849 13.636 -22.192 1.00 89.94 81 GLU A N 1
ATOM 644 C CA . GLU A 1 81 ? 14.044 14.244 -20.869 1.00 89.94 81 GLU A CA 1
ATOM 645 C C . GLU A 1 81 ? 14.483 13.204 -19.833 1.00 89.94 81 GLU A C 1
ATOM 647 O O . GLU A 1 81 ? 15.482 13.400 -19.147 1.00 89.94 81 GLU A O 1
ATOM 652 N N . ARG A 1 82 ? 13.807 12.049 -19.780 1.00 88.19 82 ARG A N 1
ATOM 653 C CA . ARG A 1 82 ? 14.170 10.969 -18.849 1.00 88.19 82 ARG A CA 1
ATOM 654 C C . ARG A 1 82 ? 15.504 10.307 -19.179 1.00 88.19 82 ARG A C 1
ATOM 656 O O . ARG A 1 82 ? 16.260 9.998 -18.266 1.00 88.19 82 ARG A O 1
ATOM 663 N N . ALA A 1 83 ? 15.804 10.099 -20.461 1.00 85.50 83 ALA A N 1
ATOM 664 C CA . ALA A 1 83 ? 17.090 9.549 -20.879 1.00 85.50 83 ALA A CA 1
ATOM 665 C C . ALA A 1 83 ? 18.254 10.495 -20.536 1.00 85.50 83 ALA A C 1
ATOM 667 O O . ALA A 1 83 ? 19.340 10.026 -20.207 1.00 85.50 83 ALA A O 1
ATOM 668 N N . LEU A 1 84 ? 18.030 11.813 -20.605 1.00 84.56 84 LEU A N 1
ATOM 669 C CA . LEU A 1 84 ? 19.036 12.828 -20.288 1.00 84.56 84 LEU A CA 1
ATOM 670 C C . LEU A 1 84 ? 19.249 13.029 -18.782 1.00 84.56 84 LEU A C 1
ATOM 672 O O . LEU A 1 84 ? 20.383 13.261 -18.376 1.00 84.56 84 LEU A O 1
ATOM 676 N N . ALA A 1 85 ? 18.214 12.857 -17.957 1.00 79.19 85 ALA A N 1
ATOM 677 C CA . ALA A 1 85 ? 18.322 12.979 -16.500 1.00 79.19 85 ALA A CA 1
ATOM 678 C C . ALA A 1 85 ? 19.368 12.028 -15.876 1.00 79.19 85 ALA A C 1
ATOM 680 O O . ALA A 1 85 ? 19.980 12.346 -14.858 1.00 79.19 85 ALA A O 1
ATOM 681 N N . GLU A 1 86 ? 19.622 10.867 -16.492 1.00 73.44 86 GLU A N 1
ATOM 682 C CA . GLU A 1 86 ? 20.679 9.955 -16.035 1.00 73.44 86 GLU A CA 1
ATOM 683 C C . GLU A 1 86 ? 22.086 10.545 -16.245 1.00 73.44 86 GLU A C 1
ATOM 685 O O . GLU A 1 86 ? 22.971 10.331 -15.419 1.00 73.44 86 GLU A O 1
ATOM 690 N N . PHE A 1 87 ? 22.299 11.340 -17.301 1.00 74.50 87 PHE A N 1
ATOM 691 C CA . PHE A 1 87 ? 23.588 11.997 -17.539 1.00 74.50 87 PHE A CA 1
ATOM 692 C C . PHE A 1 87 ? 23.864 13.092 -16.507 1.00 74.50 87 PHE A C 1
ATOM 694 O O . PHE A 1 87 ? 24.978 13.161 -15.994 1.00 74.50 87 PHE A O 1
ATOM 701 N N . GLU A 1 88 ? 22.850 13.876 -16.131 1.00 74.75 88 GLU A N 1
ATOM 702 C CA . GLU A 1 88 ? 22.964 14.877 -15.058 1.00 74.75 88 GLU A CA 1
ATOM 703 C C . GLU A 1 88 ? 23.365 14.218 -13.724 1.00 74.75 88 GLU A C 1
ATOM 705 O O . GLU A 1 88 ? 24.186 14.740 -12.967 1.00 74.75 88 GLU A O 1
ATOM 710 N N . ARG A 1 89 ? 22.862 13.005 -13.444 1.00 72.50 89 ARG A N 1
ATOM 711 C CA . ARG A 1 89 ? 23.281 12.226 -12.269 1.00 72.50 89 ARG A CA 1
ATOM 712 C C . ARG A 1 89 ? 24.760 11.839 -12.327 1.00 72.50 89 ARG A C 1
ATOM 714 O O . ARG A 1 89 ? 25.439 11.890 -11.298 1.00 72.50 89 ARG A O 1
ATOM 721 N N . CYS A 1 90 ? 25.254 11.433 -13.496 1.00 74.38 90 CYS A N 1
ATOM 722 C CA . CYS A 1 90 ? 26.669 11.120 -13.688 1.00 74.38 90 CYS A CA 1
ATOM 723 C C . CYS A 1 90 ? 27.559 12.356 -13.506 1.00 74.38 90 CYS A C 1
ATOM 725 O O . CYS A 1 90 ? 28.626 12.232 -12.908 1.00 74.38 90 CYS A O 1
ATOM 727 N N . GLU A 1 91 ? 27.120 13.534 -13.956 1.00 79.06 91 GLU A N 1
ATOM 728 C CA . GLU A 1 91 ? 27.843 14.793 -13.730 1.00 79.06 91 GLU A CA 1
ATOM 729 C C . GLU A 1 91 ? 27.943 15.130 -12.236 1.00 79.06 91 GLU A C 1
ATOM 731 O O . GLU A 1 91 ? 29.037 15.412 -11.748 1.00 79.06 91 GLU A O 1
ATOM 736 N N . ASN A 1 92 ? 26.854 14.984 -11.475 1.00 72.44 92 ASN A N 1
ATOM 737 C CA . ASN A 1 92 ? 26.881 15.187 -10.020 1.00 72.44 92 ASN A CA 1
ATOM 738 C C . ASN A 1 92 ? 27.835 14.208 -9.310 1.00 72.44 92 ASN A C 1
ATOM 740 O O . ASN A 1 92 ? 28.518 14.563 -8.343 1.00 72.44 92 ASN A O 1
ATOM 744 N N . LEU A 1 93 ? 27.890 12.954 -9.776 1.00 75.62 93 LEU A N 1
ATOM 745 C CA . LEU A 1 93 ? 28.832 11.966 -9.250 1.00 75.62 93 LEU A CA 1
ATOM 746 C C . LEU A 1 93 ? 30.280 12.353 -9.569 1.00 75.62 93 LEU A C 1
ATOM 748 O O . LEU A 1 93 ? 31.136 12.254 -8.693 1.00 75.62 93 LEU A O 1
ATOM 752 N N . TYR A 1 94 ? 30.540 12.815 -10.792 1.00 78.88 94 TYR A N 1
ATOM 753 C CA . TYR A 1 94 ? 31.851 13.310 -11.201 1.00 78.88 94 TYR A CA 1
ATOM 754 C C . TYR A 1 94 ? 32.304 14.488 -10.327 1.00 78.88 94 TYR A C 1
ATOM 756 O O . TYR A 1 94 ? 33.405 14.462 -9.784 1.00 78.88 94 TYR A O 1
ATOM 764 N N . GLU A 1 95 ? 31.439 15.477 -10.095 1.00 80.12 95 GLU A N 1
ATOM 765 C CA . GLU A 1 95 ? 31.747 16.601 -9.202 1.00 80.12 95 GLU A CA 1
ATOM 766 C C . GLU A 1 95 ? 32.043 16.134 -7.767 1.00 80.12 95 GLU A C 1
ATOM 768 O O . GLU A 1 95 ? 32.983 16.604 -7.120 1.00 80.12 95 GLU A O 1
ATOM 773 N N . SER A 1 96 ? 31.288 15.150 -7.271 1.00 76.44 96 SER A N 1
ATOM 774 C CA . SER A 1 96 ? 31.531 14.549 -5.954 1.00 76.44 96 SER A CA 1
ATOM 775 C C . SER A 1 96 ? 32.912 13.886 -5.875 1.00 76.44 96 SER A C 1
ATOM 777 O O . SER A 1 96 ? 33.605 14.020 -4.865 1.00 76.44 96 SER A O 1
ATOM 779 N N . MET A 1 97 ? 33.342 13.215 -6.951 1.00 80.19 97 MET A N 1
ATOM 780 C CA . MET A 1 97 ? 34.675 12.612 -7.053 1.00 80.19 97 MET A CA 1
ATOM 781 C C . MET A 1 97 ? 35.784 13.671 -7.044 1.00 80.19 97 MET A C 1
ATOM 783 O O . MET A 1 97 ? 36.737 13.530 -6.280 1.00 80.19 97 MET A O 1
ATOM 787 N N . GLU A 1 98 ? 35.641 14.740 -7.830 1.00 87.81 98 GLU A N 1
ATOM 788 C CA . GLU A 1 98 ? 36.622 15.835 -7.900 1.00 87.81 98 GLU A CA 1
ATOM 789 C C . GLU A 1 98 ? 36.746 16.594 -6.571 1.00 87.81 98 GLU A C 1
ATOM 791 O O . GLU A 1 98 ? 37.835 16.988 -6.155 1.00 87.81 98 GLU A O 1
ATOM 796 N N . THR A 1 99 ? 35.627 16.778 -5.871 1.00 83.69 99 THR A N 1
ATOM 797 C CA . THR A 1 99 ? 35.579 17.518 -4.600 1.00 83.69 99 THR A CA 1
ATOM 798 C C . THR A 1 99 ? 35.848 16.648 -3.369 1.00 83.69 99 THR A C 1
ATOM 800 O O . THR A 1 99 ? 36.020 17.181 -2.271 1.00 83.69 99 THR A O 1
ATOM 803 N N . GLY A 1 100 ? 35.871 15.318 -3.515 1.00 76.00 100 GLY A N 1
ATOM 804 C CA . GLY A 1 100 ? 35.951 14.378 -2.393 1.00 76.00 100 GLY A CA 1
ATOM 805 C C . GLY A 1 100 ? 34.731 14.429 -1.466 1.00 76.00 100 GLY A C 1
ATOM 806 O O . GLY A 1 100 ? 34.839 14.108 -0.279 1.00 76.00 100 GLY A O 1
ATOM 807 N N . SER A 1 101 ? 33.579 14.865 -1.978 1.00 73.12 101 SER A N 1
ATOM 808 C CA . SER A 1 101 ? 32.328 14.934 -1.224 1.00 73.12 101 SER A CA 1
ATOM 809 C C . SER A 1 101 ? 31.492 13.667 -1.417 1.00 73.12 101 SER A C 1
ATOM 811 O O . SER A 1 101 ? 31.641 12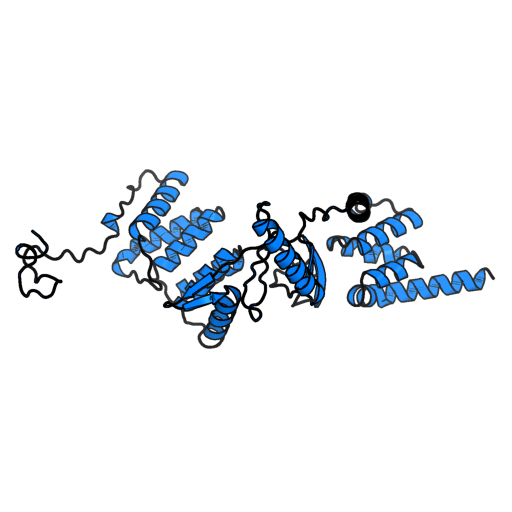.926 -2.388 1.00 73.12 101 SER A O 1
ATOM 813 N N . LEU A 1 102 ? 30.620 13.370 -0.448 1.00 66.31 102 LEU A N 1
ATOM 814 C CA . LEU A 1 102 ? 29.626 12.320 -0.646 1.00 66.31 102 LEU A CA 1
ATOM 815 C C . LEU A 1 102 ? 28.567 12.845 -1.618 1.00 66.31 102 LEU A C 1
ATOM 817 O O . LEU A 1 102 ? 28.057 13.944 -1.385 1.00 66.31 102 LEU A O 1
ATOM 821 N N . PRO A 1 103 ? 28.190 12.067 -2.644 1.00 64.88 103 PRO A N 1
ATOM 822 C CA . PRO A 1 103 ? 27.161 12.490 -3.573 1.00 64.88 103 PRO A CA 1
ATOM 823 C C . PRO A 1 103 ? 25.848 12.713 -2.829 1.00 64.88 103 PRO A C 1
ATOM 825 O O . PRO A 1 103 ? 25.395 11.859 -2.059 1.00 64.88 103 PRO A O 1
ATOM 828 N N . ILE A 1 104 ? 25.230 13.864 -3.083 1.00 60.12 104 ILE A N 1
ATOM 829 C CA . ILE A 1 104 ? 23.885 14.166 -2.605 1.00 60.12 104 ILE A CA 1
ATOM 830 C C . ILE A 1 104 ? 22.936 13.225 -3.349 1.00 60.12 104 ILE A C 1
ATOM 832 O O . ILE A 1 104 ? 22.728 13.340 -4.556 1.00 60.12 104 ILE A O 1
ATOM 836 N N . GLN A 1 105 ? 22.404 12.231 -2.644 1.00 63.34 105 GLN A N 1
ATOM 837 C CA . GLN A 1 105 ? 21.399 11.326 -3.186 1.00 63.34 105 GLN A CA 1
ATOM 838 C C . GLN A 1 105 ? 20.078 11.532 -2.459 1.00 63.34 105 GLN A C 1
ATOM 840 O O . GLN A 1 105 ? 19.674 10.698 -1.648 1.00 63.34 105 GLN A O 1
ATOM 845 N N . ASP A 1 106 ? 19.397 12.616 -2.814 1.00 68.12 106 ASP A N 1
ATOM 846 C CA . ASP A 1 106 ? 18.072 12.949 -2.280 1.00 68.12 106 ASP A CA 1
ATOM 847 C C . ASP A 1 106 ? 16.976 12.019 -2.816 1.00 68.12 106 ASP A C 1
ATOM 849 O O . ASP A 1 106 ? 15.856 12.020 -2.318 1.00 68.12 106 ASP A O 1
ATOM 853 N N . GLN A 1 107 ? 17.293 11.173 -3.801 1.00 78.50 107 GLN A N 1
ATOM 854 C CA . GLN A 1 107 ? 16.376 10.180 -4.353 1.00 78.50 107 GLN A CA 1
ATOM 855 C C . GLN A 1 107 ? 16.648 8.775 -3.808 1.00 78.50 107 GLN A C 1
ATOM 857 O O . GLN A 1 107 ? 17.791 8.290 -3.771 1.00 78.50 107 GLN A O 1
ATOM 862 N N . LEU A 1 108 ? 15.568 8.072 -3.469 1.00 84.81 108 LEU A N 1
ATOM 863 C CA . LEU A 1 108 ? 15.588 6.655 -3.135 1.00 84.81 108 LEU A CA 1
ATOM 864 C C . LEU A 1 108 ? 15.095 5.846 -4.334 1.00 84.81 108 LEU A C 1
ATOM 866 O O . LEU A 1 108 ? 13.912 5.551 -4.480 1.00 84.81 108 LEU A O 1
ATOM 870 N N . ILE A 1 109 ? 16.034 5.505 -5.210 1.00 85.81 109 ILE A N 1
ATOM 871 C CA . ILE A 1 109 ? 15.767 4.715 -6.408 1.00 85.81 109 ILE A CA 1
ATOM 872 C C . ILE A 1 109 ? 15.895 3.230 -6.076 1.00 85.81 109 ILE A C 1
ATOM 874 O O . ILE A 1 109 ? 16.968 2.787 -5.678 1.00 85.81 109 ILE A O 1
ATOM 878 N N . LEU A 1 110 ? 14.818 2.466 -6.240 1.00 90.44 110 LEU A N 1
ATOM 879 C CA . LEU A 1 110 ? 14.737 1.049 -5.898 1.00 90.44 110 LEU A CA 1
ATOM 880 C C . LEU A 1 110 ? 14.320 0.216 -7.105 1.00 90.44 110 LEU A C 1
ATOM 882 O O . LEU A 1 110 ? 13.301 0.496 -7.735 1.00 90.44 110 LEU A O 1
ATOM 886 N N . ASP A 1 111 ? 15.057 -0.861 -7.358 1.00 91.06 111 ASP A N 1
ATOM 887 C CA . ASP A 1 111 ? 14.630 -1.903 -8.285 1.00 91.06 111 ASP A CA 1
ATOM 888 C C . ASP A 1 111 ? 13.713 -2.876 -7.530 1.00 91.06 111 ASP A C 1
ATOM 890 O O . ASP A 1 111 ? 14.152 -3.631 -6.650 1.00 91.06 111 ASP A O 1
ATOM 894 N N . LEU A 1 112 ? 12.421 -2.813 -7.844 1.00 94.44 112 LEU A N 1
ATOM 895 C CA . LEU A 1 112 ? 11.357 -3.544 -7.163 1.00 94.44 112 LEU A CA 1
ATOM 896 C C . LEU A 1 112 ? 10.732 -4.582 -8.097 1.00 94.44 112 LEU A C 1
ATOM 898 O O . LEU A 1 112 ? 10.431 -4.297 -9.259 1.00 94.44 112 LEU A O 1
ATOM 902 N N . GLU A 1 113 ? 10.500 -5.779 -7.566 1.00 94.62 113 GLU A N 1
ATOM 903 C CA . GLU A 1 113 ? 9.881 -6.892 -8.283 1.00 94.62 113 GLU A CA 1
ATOM 904 C C . GLU A 1 113 ? 8.373 -6.922 -8.029 1.00 94.62 113 GLU A C 1
ATOM 906 O O . GLU A 1 113 ? 7.906 -6.936 -6.885 1.00 94.62 113 GLU A O 1
ATOM 911 N N . CYS A 1 114 ? 7.590 -6.969 -9.106 1.00 94.62 114 CYS A N 1
ATOM 912 C CA . CYS A 1 114 ? 6.158 -7.215 -9.008 1.00 94.62 114 CYS A CA 1
ATOM 913 C C . CYS A 1 114 ? 5.889 -8.707 -8.752 1.00 94.62 114 CYS A C 1
ATOM 915 O O . CYS A 1 114 ? 6.214 -9.534 -9.607 1.00 94.62 114 CYS A O 1
ATOM 917 N N . PRO A 1 115 ? 5.211 -9.091 -7.654 1.00 94.88 115 PRO A N 1
ATOM 918 C CA . PRO A 1 115 ? 4.955 -10.500 -7.367 1.00 94.88 115 PRO A CA 1
ATOM 919 C C . PRO A 1 115 ? 4.022 -11.166 -8.389 1.00 94.88 115 PRO A C 1
ATOM 921 O O . PRO A 1 115 ? 4.090 -12.388 -8.534 1.00 94.88 115 PRO A O 1
ATOM 924 N N . LEU A 1 116 ? 3.186 -10.385 -9.090 1.00 95.00 116 LEU A N 1
ATOM 925 C CA . LEU A 1 116 ? 2.196 -10.876 -10.053 1.00 95.00 116 LEU A CA 1
ATOM 926 C C . LEU A 1 116 ? 2.789 -11.118 -11.444 1.00 95.00 116 LEU A C 1
ATOM 928 O O . LEU A 1 116 ? 2.685 -12.223 -11.964 1.00 95.00 116 LEU A O 1
ATOM 932 N N . CYS A 1 117 ? 3.403 -10.100 -12.055 1.00 92.75 117 CYS A N 1
ATOM 933 C CA . CYS A 1 117 ? 3.950 -10.215 -13.413 1.00 92.75 117 CYS A CA 1
ATOM 934 C C . CYS A 1 117 ? 5.449 -10.523 -13.457 1.00 92.75 117 CYS A C 1
ATOM 936 O O . CYS A 1 117 ? 5.994 -10.650 -14.547 1.00 92.75 117 CYS A O 1
ATOM 938 N N . LYS A 1 118 ? 6.119 -10.603 -12.298 1.00 91.75 118 LYS A N 1
ATOM 939 C CA . LYS A 1 118 ? 7.563 -10.862 -12.147 1.00 91.75 118 LYS A CA 1
ATOM 940 C C . LYS A 1 118 ? 8.494 -9.818 -12.759 1.00 91.75 118 LYS A C 1
ATOM 942 O O . LYS A 1 118 ? 9.705 -9.933 -12.626 1.00 91.75 118 LYS A O 1
ATOM 947 N N . ALA A 1 119 ? 7.949 -8.765 -13.362 1.00 89.25 119 ALA A N 1
ATOM 948 C CA . ALA A 1 119 ? 8.750 -7.677 -13.886 1.00 89.25 119 ALA A CA 1
ATOM 949 C C . ALA A 1 119 ? 9.455 -6.931 -12.748 1.00 89.25 119 ALA A C 1
ATOM 951 O O . ALA A 1 119 ? 8.815 -6.485 -11.786 1.00 89.25 119 ALA A O 1
ATOM 952 N N . VAL A 1 120 ? 10.761 -6.743 -12.916 1.00 90.69 120 VAL A N 1
ATOM 953 C CA . VAL A 1 120 ? 11.559 -5.814 -12.122 1.00 90.69 120 VAL A CA 1
ATOM 954 C C . VAL A 1 120 ? 11.536 -4.460 -12.820 1.00 90.69 120 VAL A C 1
ATOM 956 O O . VAL A 1 120 ? 11.762 -4.354 -14.027 1.00 90.69 120 VAL A O 1
ATOM 959 N N . ASN A 1 121 ? 11.208 -3.417 -12.067 1.00 90.12 121 ASN A N 1
ATOM 960 C CA . ASN A 1 121 ? 11.270 -2.046 -12.552 1.00 90.12 121 ASN A CA 1
ATOM 961 C C . ASN A 1 121 ? 11.947 -1.167 -11.509 1.00 90.12 121 ASN A C 1
ATOM 963 O O . ASN A 1 121 ? 11.835 -1.407 -10.307 1.00 90.12 121 ASN A O 1
ATOM 967 N N . ARG A 1 122 ? 12.603 -0.122 -11.997 1.00 88.06 122 ARG A N 1
ATOM 968 C CA . ARG A 1 122 ? 13.158 0.954 -11.189 1.00 88.06 122 ARG A CA 1
ATOM 969 C C . ARG A 1 122 ? 12.078 1.963 -10.804 1.00 88.06 122 ARG A C 1
ATOM 971 O O . ARG A 1 122 ? 11.400 2.484 -11.690 1.00 88.06 122 ARG A O 1
ATOM 978 N N . TYR A 1 123 ? 11.954 2.257 -9.513 1.00 89.25 123 TYR A N 1
ATOM 979 C CA . TYR A 1 123 ? 11.019 3.237 -8.956 1.00 89.25 123 TYR A CA 1
ATOM 980 C C . TYR A 1 123 ? 11.751 4.248 -8.084 1.00 89.25 123 TYR A C 1
ATOM 982 O O . TYR A 1 123 ? 12.684 3.898 -7.367 1.00 89.25 123 TYR A O 1
ATOM 990 N N . GLU A 1 124 ? 11.285 5.490 -8.094 1.00 88.38 124 GLU A N 1
ATOM 991 C CA . GLU A 1 124 ? 11.633 6.474 -7.075 1.00 88.38 124 GLU A CA 1
ATOM 992 C C . GLU A 1 124 ? 10.633 6.353 -5.924 1.00 88.38 124 GLU A C 1
ATOM 994 O O . GLU A 1 124 ? 9.450 6.649 -6.087 1.00 88.38 124 GLU A O 1
ATOM 999 N N . ALA A 1 125 ? 11.095 5.858 -4.779 1.00 89.81 125 ALA A N 1
ATOM 1000 C CA . ALA A 1 125 ? 10.274 5.679 -3.591 1.00 89.81 125 ALA A CA 1
ATOM 1001 C C . ALA A 1 125 ? 10.413 6.872 -2.644 1.00 89.81 125 ALA A C 1
ATOM 1003 O O . ALA A 1 125 ? 11.510 7.382 -2.427 1.00 89.81 125 ALA A O 1
ATOM 1004 N N . LYS A 1 126 ? 9.316 7.264 -1.992 1.00 87.38 126 LYS A N 1
ATOM 1005 C CA . LYS A 1 126 ? 9.367 8.302 -0.946 1.00 87.38 126 LYS A CA 1
ATOM 1006 C C . LYS A 1 126 ? 10.094 7.856 0.318 1.00 87.38 126 LYS A C 1
ATOM 1008 O O . LYS A 1 126 ? 10.671 8.683 1.015 1.00 87.38 126 LYS A O 1
ATOM 1013 N N . GLY A 1 127 ? 10.045 6.567 0.643 1.00 89.12 127 GLY A N 1
ATOM 1014 C CA . GLY A 1 127 ? 10.732 6.053 1.817 1.00 89.12 127 GLY A CA 1
ATOM 1015 C C . GLY A 1 127 ? 10.498 4.578 2.095 1.00 89.12 127 GLY A C 1
ATOM 1016 O O . GLY A 1 127 ? 9.647 3.921 1.490 1.00 89.12 127 GLY A O 1
ATOM 1017 N N . VAL A 1 128 ? 11.270 4.068 3.045 1.00 91.50 128 VAL A N 1
ATOM 1018 C CA . VAL A 1 128 ? 11.268 2.678 3.492 1.00 91.50 128 VAL A CA 1
ATOM 1019 C C . VAL A 1 128 ? 11.239 2.646 5.013 1.00 91.50 128 VAL A C 1
ATOM 1021 O O . VAL A 1 128 ? 11.929 3.412 5.690 1.00 91.50 128 VAL A O 1
ATOM 1024 N N . ILE A 1 129 ? 10.425 1.743 5.550 1.00 90.25 129 ILE A N 1
ATOM 1025 C CA . ILE A 1 129 ? 10.464 1.393 6.962 1.00 90.25 129 ILE A CA 1
ATOM 1026 C C . ILE A 1 129 ? 11.472 0.269 7.144 1.00 90.25 129 ILE A C 1
ATOM 1028 O O . ILE A 1 129 ? 11.423 -0.758 6.459 1.00 90.25 129 ILE A O 1
ATOM 1032 N N . ILE A 1 130 ? 12.395 0.508 8.062 1.00 89.50 130 ILE A N 1
ATOM 1033 C CA . ILE A 1 130 ? 13.521 -0.356 8.385 1.00 89.50 130 ILE A CA 1
ATOM 1034 C C . ILE A 1 130 ? 13.549 -0.609 9.892 1.00 89.50 130 ILE A C 1
ATOM 1036 O O . ILE A 1 130 ? 12.999 0.162 10.680 1.00 89.50 130 ILE A O 1
ATOM 1040 N N . SER A 1 131 ? 14.174 -1.709 10.290 1.00 86.62 131 SER A N 1
ATOM 1041 C CA . SER A 1 131 ? 14.433 -2.043 11.684 1.00 86.62 131 SER A CA 1
ATOM 1042 C C . SER A 1 131 ? 15.906 -2.384 11.883 1.00 86.62 131 SER A C 1
ATOM 1044 O O . SER A 1 131 ? 16.590 -2.767 10.935 1.00 86.62 131 SER A O 1
ATOM 1046 N N . ASP A 1 132 ? 16.368 -2.258 13.124 1.00 80.75 132 ASP A N 1
ATOM 1047 C CA . ASP A 1 132 ? 17.692 -2.716 13.550 1.00 80.75 132 ASP A CA 1
ATOM 1048 C C . ASP A 1 132 ? 17.752 -4.248 13.713 1.00 80.75 132 ASP A C 1
ATOM 1050 O O . ASP A 1 132 ? 18.835 -4.816 13.850 1.00 80.75 132 ASP A O 1
ATOM 1054 N N . ASP A 1 133 ? 16.598 -4.922 13.692 1.00 84.75 133 ASP A N 1
ATOM 1055 C CA . ASP A 1 133 ? 16.504 -6.379 13.635 1.00 84.75 133 ASP A CA 1
ATOM 1056 C C . ASP A 1 133 ? 16.878 -6.874 12.219 1.00 84.75 133 ASP A C 1
ATOM 1058 O O . ASP A 1 133 ? 16.170 -6.552 11.259 1.00 84.75 133 ASP A O 1
ATOM 1062 N N . PRO A 1 134 ? 17.967 -7.653 12.059 1.00 80.19 134 PRO A N 1
ATOM 1063 C CA . PRO A 1 134 ? 18.435 -8.110 10.750 1.00 80.19 134 PRO A CA 1
ATOM 1064 C C . PRO A 1 134 ? 17.468 -9.083 10.063 1.00 80.19 134 PRO A C 1
ATOM 1066 O O . PRO A 1 134 ? 17.531 -9.232 8.841 1.00 80.19 134 PRO A O 1
ATOM 1069 N N . A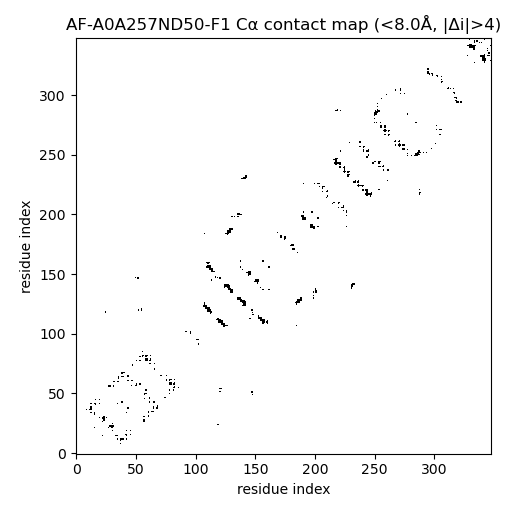SP A 1 135 ? 16.581 -9.729 10.824 1.00 85.00 135 ASP A N 1
ATOM 1070 C CA . ASP A 1 135 ? 15.591 -10.668 10.297 1.00 85.00 135 ASP A CA 1
ATOM 1071 C C . ASP A 1 135 ? 14.284 -9.961 9.892 1.00 85.00 135 ASP A C 1
ATOM 1073 O O . ASP A 1 135 ? 13.416 -10.553 9.238 1.00 85.00 135 ASP A O 1
ATOM 1077 N N . ALA A 1 136 ? 14.131 -8.678 10.236 1.00 88.69 136 ALA A N 1
ATOM 1078 C CA . ALA A 1 136 ? 12.965 -7.890 9.875 1.00 88.69 136 ALA A CA 1
ATOM 1079 C C . ALA A 1 136 ? 12.989 -7.496 8.393 1.00 88.69 136 ALA A C 1
ATOM 1081 O O . ALA A 1 136 ? 13.954 -6.944 7.865 1.00 88.69 136 ALA A O 1
ATOM 1082 N N . ALA A 1 137 ? 11.869 -7.720 7.705 1.00 89.81 137 ALA A N 1
ATOM 1083 C CA . ALA A 1 137 ? 11.734 -7.303 6.316 1.00 89.81 137 ALA A CA 1
ATOM 1084 C C . ALA A 1 137 ? 11.648 -5.771 6.195 1.00 89.81 137 ALA A C 1
ATOM 1086 O O . ALA A 1 137 ? 10.997 -5.111 7.010 1.00 89.81 137 ALA A O 1
ATOM 1087 N N . PHE A 1 138 ? 12.239 -5.224 5.129 1.00 92.00 138 PHE A N 1
ATOM 1088 C CA . PHE A 1 138 ? 11.979 -3.854 4.686 1.00 92.00 138 PHE A CA 1
ATOM 1089 C C . PHE A 1 138 ? 10.524 -3.705 4.241 1.00 92.00 138 PHE A C 1
ATOM 1091 O O . PHE A 1 138 ? 9.984 -4.600 3.586 1.00 92.00 138 PHE A O 1
ATOM 1098 N N . LEU A 1 139 ? 9.915 -2.556 4.530 1.00 92.25 139 LEU A N 1
ATOM 1099 C CA . LEU A 1 139 ? 8.581 -2.217 4.032 1.00 92.25 139 LEU A CA 1
ATOM 1100 C C . LEU A 1 139 ? 8.637 -0.930 3.221 1.00 92.25 139 LEU A C 1
ATOM 1102 O O . LEU A 1 139 ? 9.222 0.063 3.646 1.00 92.25 139 LEU A O 1
ATOM 1106 N N . LEU A 1 140 ? 7.988 -0.926 2.063 1.00 91.94 140 LEU A N 1
ATOM 1107 C CA . LEU A 1 140 ? 7.869 0.271 1.243 1.00 91.94 140 LEU A CA 1
ATOM 1108 C C . LEU A 1 140 ? 6.838 1.226 1.861 1.00 91.94 140 LEU A C 1
ATOM 1110 O O . LEU A 1 140 ? 5.660 0.881 1.944 1.00 91.94 140 LEU A O 1
ATOM 1114 N N . ASN A 1 141 ? 7.245 2.442 2.227 1.00 88.75 141 ASN A N 1
ATOM 1115 C CA . ASN A 1 141 ? 6.353 3.477 2.761 1.00 88.75 141 ASN A CA 1
ATOM 1116 C C . ASN A 1 141 ? 5.813 4.394 1.644 1.00 88.75 141 ASN A C 1
ATOM 1118 O O . ASN A 1 141 ? 5.862 5.620 1.738 1.00 88.75 141 ASN A O 1
ATOM 1122 N N . ASP A 1 142 ? 5.360 3.786 0.549 1.00 86.12 142 ASP A N 1
ATOM 1123 C CA . ASP A 1 142 ? 4.798 4.471 -0.619 1.00 86.12 142 ASP A CA 1
ATOM 1124 C C . ASP A 1 142 ? 3.822 3.554 -1.363 1.00 86.12 142 ASP A C 1
ATOM 1126 O O . ASP A 1 142 ? 3.977 2.334 -1.303 1.00 86.12 142 ASP A O 1
ATOM 1130 N N . GLU A 1 143 ? 2.839 4.121 -2.060 1.00 85.25 143 GLU A N 1
ATOM 1131 C CA . GLU A 1 143 ? 1.807 3.368 -2.783 1.00 85.25 143 GLU A CA 1
ATOM 1132 C C . GLU A 1 143 ? 1.764 3.806 -4.252 1.00 85.25 143 GLU A C 1
ATOM 1134 O O . GLU A 1 143 ? 1.522 4.971 -4.569 1.00 85.25 143 GLU A O 1
ATOM 1139 N N . PHE A 1 144 ? 2.016 2.860 -5.156 1.00 89.38 144 PHE A N 1
ATOM 1140 C CA . PHE A 1 144 ? 1.913 3.045 -6.600 1.00 89.38 144 PHE A CA 1
ATOM 1141 C C . PHE A 1 144 ? 1.694 1.692 -7.297 1.00 89.38 144 PHE A C 1
ATOM 1143 O O . PHE A 1 144 ? 2.158 0.662 -6.797 1.00 89.38 144 PHE A O 1
ATOM 1150 N N . PRO A 1 145 ? 1.018 1.664 -8.459 1.00 92.25 145 PRO A N 1
ATOM 1151 C CA . PRO A 1 145 ? 0.815 0.435 -9.212 1.00 92.25 145 PRO A CA 1
ATOM 1152 C C . PRO A 1 145 ? 2.105 -0.020 -9.902 1.00 92.25 145 PRO A C 1
ATOM 1154 O O . PRO A 1 145 ? 3.000 0.771 -10.209 1.00 92.25 145 PRO A O 1
ATOM 1157 N N . CYS A 1 146 ? 2.182 -1.311 -10.223 1.00 93.56 146 CYS A N 1
ATOM 1158 C CA . CYS A 1 146 ? 3.264 -1.858 -11.032 1.00 93.56 146 CYS A CA 1
ATOM 1159 C C . CYS A 1 146 ? 3.338 -1.169 -12.400 1.00 93.56 146 CYS A C 1
ATOM 1161 O O . CYS A 1 146 ? 2.369 -1.173 -13.159 1.00 93.56 146 CYS A O 1
ATOM 1163 N N . ALA A 1 147 ? 4.517 -0.665 -12.768 1.00 91.94 147 ALA A N 1
ATOM 1164 C CA . ALA A 1 147 ? 4.713 0.034 -14.036 1.00 91.94 147 ALA A CA 1
ATOM 1165 C C . ALA A 1 147 ? 4.513 -0.871 -15.271 1.00 91.94 147 ALA A C 1
ATOM 1167 O O . ALA A 1 147 ? 4.183 -0.395 -16.357 1.00 91.94 147 ALA A O 1
ATOM 1168 N N . SER A 1 148 ? 4.673 -2.188 -15.113 1.00 90.75 148 SER A N 1
ATOM 1169 C CA . SER A 1 148 ? 4.478 -3.154 -16.198 1.00 90.75 148 SER A CA 1
ATOM 1170 C C . SER A 1 148 ? 3.018 -3.583 -16.363 1.00 90.75 148 SER A C 1
ATOM 1172 O O . SER A 1 148 ? 2.510 -3.510 -17.483 1.00 90.75 148 SER A O 1
ATOM 1174 N N . CYS A 1 149 ? 2.345 -4.028 -15.289 1.00 92.75 149 CYS A N 1
ATOM 1175 C CA . CYS A 1 149 ? 0.988 -4.603 -15.360 1.00 92.75 149 CYS A CA 1
ATOM 1176 C C . CYS A 1 149 ? -0.136 -3.701 -14.823 1.00 92.75 149 CYS A C 1
ATOM 1178 O O . CYS A 1 149 ? -1.307 -4.056 -14.949 1.00 92.75 149 CYS A O 1
ATOM 1180 N N . GLY A 1 150 ? 0.194 -2.563 -14.211 1.00 92.62 150 GLY A N 1
ATOM 1181 C CA . GLY A 1 150 ? -0.772 -1.596 -13.682 1.00 92.62 150 GLY A CA 1
ATOM 1182 C C . GLY A 1 150 ? -1.504 -2.027 -12.407 1.00 92.62 150 GLY A C 1
ATOM 1183 O O . GLY A 1 150 ? -2.397 -1.311 -11.969 1.00 92.62 150 GLY A O 1
ATOM 1184 N N . GLN A 1 151 ? -1.162 -3.176 -11.819 1.00 93.19 151 GLN A N 1
ATOM 1185 C CA . GLN A 1 151 ? -1.807 -3.676 -10.600 1.00 93.19 151 GLN A CA 1
ATOM 1186 C C . GLN A 1 151 ? -1.166 -3.088 -9.342 1.00 93.19 151 GLN A C 1
ATOM 1188 O O . GLN A 1 151 ? 0.060 -2.963 -9.277 1.00 93.19 151 GLN A O 1
ATOM 1193 N N . ASP A 1 152 ? -1.988 -2.797 -8.334 1.00 90.12 152 ASP A N 1
ATOM 1194 C CA . ASP A 1 152 ? -1.523 -2.467 -6.986 1.00 90.12 152 ASP A CA 1
ATOM 1195 C C . ASP A 1 152 ? -1.007 -3.743 -6.312 1.00 90.12 152 ASP A C 1
ATOM 1197 O O . ASP A 1 152 ? -1.721 -4.746 -6.222 1.00 90.12 152 ASP A O 1
ATOM 1201 N N . VAL A 1 153 ? 0.255 -3.729 -5.882 1.00 90.62 153 VAL A N 1
ATOM 1202 C CA . VAL A 1 153 ? 0.940 -4.910 -5.344 1.00 90.62 153 VAL A CA 1
ATOM 1203 C C . VAL A 1 153 ? 1.855 -4.546 -4.182 1.00 90.62 153 VAL A C 1
ATOM 1205 O O . VAL A 1 153 ? 2.397 -3.444 -4.111 1.00 90.62 153 VAL A O 1
ATOM 1208 N N . GLU A 1 154 ? 2.096 -5.514 -3.301 1.00 89.81 154 GLU A N 1
ATOM 1209 C CA . GLU A 1 154 ? 3.185 -5.443 -2.329 1.00 89.81 154 GLU A CA 1
ATOM 1210 C C . GLU A 1 154 ? 4.480 -5.891 -3.013 1.00 89.81 154 GLU A C 1
ATOM 1212 O O . GLU A 1 154 ? 4.702 -7.079 -3.255 1.00 89.81 154 GLU A O 1
ATOM 1217 N N . PHE A 1 155 ? 5.303 -4.920 -3.407 1.00 93.62 155 PHE A N 1
ATOM 1218 C CA . PHE A 1 155 ? 6.533 -5.194 -4.139 1.00 93.62 155 PHE A CA 1
ATOM 1219 C C . PHE A 1 155 ? 7.546 -5.994 -3.319 1.00 93.62 155 PHE A C 1
ATOM 1221 O O . PHE A 1 155 ? 7.772 -5.735 -2.136 1.00 93.62 155 PHE A O 1
ATOM 1228 N N . GLY A 1 156 ? 8.229 -6.913 -3.997 1.00 93.25 156 GLY A N 1
ATOM 1229 C CA . GLY A 1 156 ? 9.438 -7.535 -3.482 1.00 93.25 156 GLY A CA 1
ATOM 1230 C C . GLY A 1 156 ? 10.645 -6.620 -3.677 1.00 93.25 156 GLY A C 1
ATOM 1231 O O . GLY A 1 156 ? 10.831 -6.031 -4.741 1.00 93.25 156 GLY A O 1
ATOM 1232 N N . PHE A 1 157 ? 11.505 -6.530 -2.665 1.00 93.88 157 PHE A N 1
ATOM 1233 C CA . PHE A 1 157 ? 12.816 -5.902 -2.816 1.00 93.88 157 PHE A CA 1
ATOM 1234 C C . PHE A 1 157 ? 13.788 -6.892 -3.456 1.00 93.88 157 PHE A C 1
ATOM 1236 O O . PHE A 1 157 ? 14.025 -7.973 -2.905 1.00 93.88 157 PHE A O 1
ATOM 1243 N N . THR A 1 158 ? 14.388 -6.503 -4.580 1.00 92.88 158 THR A N 1
ATOM 1244 C CA . THR A 1 158 ? 15.472 -7.276 -5.200 1.00 92.88 158 THR A CA 1
ATOM 1245 C C . THR A 1 158 ? 16.695 -7.350 -4.270 1.00 92.88 158 THR A C 1
ATOM 1247 O O . THR A 1 158 ? 16.856 -6.497 -3.388 1.00 92.88 158 THR A O 1
ATOM 1250 N N . PRO A 1 159 ? 17.602 -8.332 -4.442 1.00 91.12 159 PRO A N 1
ATOM 1251 C CA . PRO A 1 159 ? 18.848 -8.385 -3.672 1.00 91.12 159 PRO A CA 1
ATOM 1252 C C . PRO A 1 159 ? 19.666 -7.089 -3.764 1.00 91.12 159 PRO A C 1
ATOM 1254 O O . PRO A 1 159 ? 20.177 -6.611 -2.752 1.00 91.12 159 PRO A O 1
ATOM 1257 N N . MET A 1 160 ? 19.717 -6.480 -4.954 1.00 86.31 160 MET A N 1
ATOM 1258 C CA . MET A 1 160 ? 20.380 -5.194 -5.181 1.00 86.31 160 MET A CA 1
ATOM 1259 C C . MET A 1 160 ? 19.709 -4.064 -4.391 1.00 86.31 160 MET A C 1
ATOM 1261 O O . MET A 1 160 ? 20.394 -3.306 -3.706 1.00 86.31 160 MET A O 1
ATOM 1265 N N . ALA A 1 161 ? 18.373 -3.987 -4.412 1.00 91.88 161 ALA A N 1
ATOM 1266 C CA . ALA A 1 161 ? 17.637 -2.995 -3.632 1.00 91.88 161 ALA A CA 1
ATOM 1267 C C . ALA A 1 161 ? 17.888 -3.150 -2.126 1.00 91.88 161 ALA A C 1
ATOM 1269 O O . ALA A 1 161 ? 18.140 -2.155 -1.452 1.00 91.88 161 ALA A O 1
ATOM 1270 N N . LYS A 1 162 ? 17.891 -4.383 -1.598 1.00 90.75 162 LYS A N 1
ATOM 1271 C CA . LYS A 1 162 ? 18.211 -4.649 -0.183 1.00 90.75 162 LYS A CA 1
ATOM 1272 C C . LYS A 1 162 ? 19.627 -4.194 0.171 1.00 90.75 162 LYS A C 1
ATOM 1274 O O . LYS A 1 162 ? 19.803 -3.496 1.163 1.00 90.75 162 LYS A O 1
ATOM 1279 N N . MET A 1 163 ? 20.617 -4.533 -0.656 1.00 86.88 163 MET A N 1
ATOM 1280 C CA . MET A 1 163 ? 22.007 -4.120 -0.444 1.00 86.88 163 MET A CA 1
ATOM 1281 C C . MET A 1 163 ? 22.154 -2.593 -0.451 1.00 86.88 163 MET A C 1
ATOM 1283 O O . MET A 1 163 ? 22.798 -2.027 0.432 1.00 86.88 163 MET A O 1
ATOM 1287 N N . MET A 1 164 ? 21.518 -1.919 -1.412 1.00 86.81 164 MET A N 1
ATOM 1288 C CA . MET A 1 164 ? 21.533 -0.461 -1.512 1.00 86.81 164 MET A CA 1
ATOM 1289 C C . MET A 1 164 ? 20.842 0.200 -0.313 1.00 86.81 164 MET A C 1
ATOM 1291 O O . MET A 1 164 ? 21.387 1.150 0.248 1.00 86.81 164 MET A O 1
ATOM 1295 N N . LEU A 1 165 ? 19.703 -0.333 0.140 1.00 89.38 165 LEU A N 1
ATOM 1296 C CA . LEU A 1 165 ? 19.018 0.138 1.346 1.00 89.38 165 LEU A CA 1
ATOM 1297 C C . LEU A 1 165 ? 19.891 -0.009 2.591 1.00 89.38 165 LEU A C 1
ATOM 1299 O O . LEU A 1 165 ? 20.022 0.951 3.346 1.00 89.38 165 LEU A O 1
ATOM 1303 N N . SER A 1 166 ? 20.530 -1.166 2.782 1.00 83.56 166 SER A N 1
ATOM 1304 C CA . SER A 1 166 ? 21.462 -1.385 3.892 1.00 83.56 166 SER A CA 1
ATOM 1305 C C . SER A 1 166 ? 22.625 -0.389 3.857 1.00 83.56 166 SER A C 1
ATOM 1307 O O . SER A 1 166 ? 22.941 0.215 4.882 1.00 83.56 166 SER A O 1
ATOM 1309 N N . ALA A 1 167 ? 23.228 -0.158 2.685 1.00 82.06 167 ALA A N 1
ATOM 1310 C CA . ALA A 1 167 ? 24.321 0.799 2.523 1.00 82.06 167 ALA A CA 1
ATOM 1311 C C . ALA A 1 167 ? 23.880 2.244 2.816 1.00 82.06 167 ALA A C 1
ATOM 1313 O O . ALA A 1 167 ? 24.543 2.947 3.583 1.00 82.06 167 ALA A O 1
ATOM 1314 N N . LYS A 1 168 ? 22.740 2.679 2.259 1.00 81.25 168 LYS A N 1
ATOM 1315 C CA . LYS A 1 168 ? 22.182 4.019 2.498 1.00 81.25 168 LYS A CA 1
ATOM 1316 C C . LYS A 1 168 ? 21.801 4.228 3.960 1.00 81.25 168 LYS A C 1
ATOM 1318 O O . LYS A 1 168 ? 22.115 5.278 4.518 1.00 81.25 168 LYS A O 1
ATOM 1323 N N . PHE A 1 169 ? 21.174 3.238 4.593 1.00 79.81 169 PHE A N 1
ATOM 1324 C CA . PHE A 1 169 ? 20.807 3.317 6.002 1.00 79.81 169 PHE A CA 1
ATOM 1325 C C . PHE A 1 169 ? 22.045 3.433 6.895 1.00 79.81 169 PHE A C 1
ATOM 1327 O O . PHE A 1 169 ? 22.135 4.374 7.684 1.00 79.81 169 PHE A O 1
ATOM 1334 N N . LEU A 1 170 ? 23.045 2.562 6.717 1.00 75.94 170 LEU A N 1
ATOM 1335 C CA . LEU A 1 170 ? 24.310 2.638 7.457 1.00 75.94 170 LEU A CA 1
ATOM 1336 C C . LEU A 1 170 ? 25.016 3.986 7.248 1.00 75.94 170 LEU A C 1
ATOM 1338 O O . LEU A 1 170 ? 25.459 4.605 8.216 1.00 75.94 170 LEU A O 1
ATOM 1342 N N . GLY A 1 171 ? 25.063 4.481 6.008 1.00 72.62 171 GLY A N 1
ATOM 1343 C CA . GLY A 1 171 ? 25.605 5.806 5.696 1.00 72.62 171 GLY A CA 1
ATOM 1344 C C . GLY A 1 171 ? 24.847 6.943 6.392 1.00 72.62 171 GLY A C 1
ATOM 1345 O O . GLY A 1 171 ? 25.464 7.868 6.924 1.00 72.62 171 GLY A O 1
ATOM 1346 N N . SER A 1 172 ? 23.514 6.859 6.460 1.00 69.88 172 SER A N 1
ATOM 1347 C CA . SER A 1 172 ? 22.682 7.860 7.141 1.00 69.88 172 SER A CA 1
ATOM 1348 C C . SER A 1 172 ? 22.957 7.929 8.648 1.00 69.88 172 SER A C 1
ATOM 1350 O O . SER A 1 172 ? 23.053 9.024 9.200 1.00 69.88 172 SER A O 1
ATOM 1352 N N . GLN A 1 173 ? 23.201 6.787 9.301 1.00 67.69 173 GLN A N 1
ATOM 1353 C CA . GLN A 1 173 ? 23.522 6.723 10.733 1.00 67.69 173 GLN A CA 1
ATOM 1354 C C . GLN A 1 173 ? 24.858 7.408 11.068 1.00 67.69 173 GLN A C 1
ATOM 1356 O O . GLN A 1 173 ? 25.019 7.996 12.141 1.00 67.69 173 GLN A O 1
ATOM 1361 N N . ILE A 1 174 ? 25.823 7.370 10.144 1.00 63.22 174 ILE A N 1
ATOM 1362 C CA . ILE A 1 174 ? 27.107 8.073 10.280 1.00 63.22 174 ILE A CA 1
ATOM 1363 C C . ILE A 1 174 ? 26.894 9.594 10.200 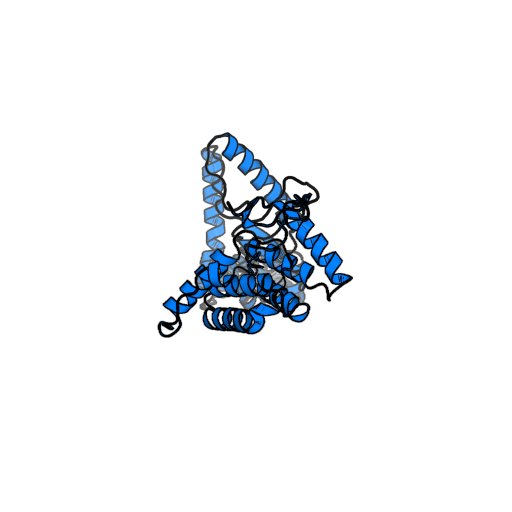1.00 63.22 174 ILE A C 1
ATOM 1365 O O . ILE A 1 174 ? 27.457 10.338 11.003 1.00 63.22 174 ILE A O 1
ATOM 1369 N N . ASN A 1 175 ? 26.036 10.056 9.285 1.00 59.78 175 ASN A N 1
ATOM 1370 C CA . ASN A 1 175 ? 25.717 11.476 9.118 1.00 59.78 175 ASN A CA 1
ATOM 1371 C C . ASN A 1 175 ? 24.956 12.064 10.320 1.00 59.78 175 ASN A C 1
ATOM 1373 O O . ASN A 1 175 ? 25.286 13.170 10.753 1.00 59.78 175 ASN A O 1
ATOM 1377 N N . VAL A 1 176 ? 24.010 11.319 10.908 1.00 58.62 176 VAL A N 1
ATOM 1378 C CA . VAL A 1 176 ? 23.280 11.741 12.123 1.00 58.62 176 VAL A CA 1
ATOM 1379 C C . VAL A 1 176 ? 24.239 11.930 13.302 1.00 58.62 176 VAL A C 1
ATOM 1381 O O . VAL A 1 176 ? 24.182 12.947 13.993 1.00 58.62 176 VAL A O 1
ATOM 1384 N N . LYS A 1 177 ? 25.191 11.006 13.501 1.00 59.06 177 LYS A N 1
ATOM 1385 C CA . LYS A 1 177 ? 26.233 11.139 14.539 1.00 59.06 177 LYS A CA 1
ATOM 1386 C C . LYS A 1 177 ? 27.147 12.350 14.324 1.00 59.06 177 LYS A C 1
ATOM 1388 O O . LYS A 1 177 ? 27.699 12.867 15.290 1.00 59.06 177 LYS A O 1
ATOM 1393 N N . ALA A 1 178 ? 27.283 12.813 13.084 1.00 57.19 178 ALA A N 1
ATOM 1394 C CA . ALA A 1 178 ? 28.028 14.016 12.720 1.00 57.19 178 ALA A CA 1
ATOM 1395 C C . ALA A 1 178 ? 27.188 15.312 12.788 1.00 57.19 178 ALA A C 1
ATOM 1397 O O . ALA A 1 178 ? 27.658 16.358 12.343 1.00 57.19 178 ALA A O 1
ATOM 1398 N N . GLY A 1 179 ? 25.956 15.263 13.315 1.00 48.59 179 GLY A N 1
ATOM 1399 C CA . GLY A 1 179 ? 25.076 16.429 13.459 1.00 48.59 179 GLY A CA 1
ATOM 1400 C C . GLY A 1 179 ? 24.433 16.912 12.154 1.00 48.59 179 GLY A C 1
ATOM 1401 O O . GLY A 1 179 ? 23.949 18.041 12.097 1.00 48.59 179 GLY A O 1
ATOM 1402 N N . ARG A 1 180 ? 24.438 16.089 11.097 1.00 58.78 180 ARG A N 1
ATOM 1403 C CA . ARG A 1 180 ? 23.768 16.385 9.820 1.00 58.78 180 ARG A CA 1
ATOM 1404 C C . ARG A 1 180 ? 22.309 15.914 9.869 1.00 58.78 180 ARG A C 1
ATOM 1406 O O . ARG A 1 180 ? 21.990 14.986 10.611 1.00 58.78 180 ARG A O 1
ATOM 1413 N N . GLN A 1 181 ? 21.429 16.564 9.100 1.00 54.81 181 GLN A N 1
ATOM 1414 C CA . GLN A 1 181 ? 19.987 16.275 9.081 1.00 54.81 181 GLN A CA 1
ATOM 1415 C C . GLN A 1 181 ? 19.685 14.788 8.835 1.00 54.81 181 GLN A C 1
ATOM 1417 O O . GLN A 1 181 ? 20.350 14.120 8.040 1.00 54.81 181 GLN A O 1
ATOM 1422 N N . GLN A 1 182 ? 18.668 14.287 9.538 1.00 55.97 182 GLN A N 1
ATOM 1423 C CA . GLN A 1 182 ? 18.140 12.937 9.371 1.00 55.97 182 GLN A CA 1
ATOM 1424 C C . GLN A 1 182 ? 17.529 12.799 7.971 1.00 55.97 182 GLN A C 1
ATOM 1426 O O . GLN A 1 182 ? 16.832 13.696 7.509 1.00 55.97 182 GLN A O 1
ATOM 1431 N N . ASN A 1 183 ? 17.809 11.689 7.286 1.00 63.53 183 ASN A N 1
ATOM 1432 C CA . ASN A 1 183 ? 17.193 11.415 5.993 1.00 63.53 183 ASN A CA 1
ATOM 1433 C C . ASN A 1 183 ? 15.736 10.966 6.212 1.00 63.53 183 ASN A C 1
ATOM 1435 O O . ASN A 1 183 ? 15.506 9.865 6.716 1.00 63.53 183 ASN A O 1
ATOM 1439 N N . ASP A 1 184 ? 14.771 11.793 5.801 1.00 71.75 184 ASP A N 1
ATOM 1440 C CA . ASP A 1 184 ? 13.324 11.549 5.937 1.00 71.75 184 ASP A CA 1
ATOM 1441 C C . ASP A 1 184 ? 12.825 10.295 5.185 1.00 71.75 184 ASP A C 1
ATOM 1443 O O . ASP A 1 184 ? 11.699 9.831 5.404 1.00 71.75 184 ASP A O 1
ATOM 1447 N N . GLN A 1 185 ? 13.661 9.714 4.316 1.00 83.94 185 GLN A N 1
ATOM 1448 C CA . GLN A 1 185 ? 13.360 8.505 3.547 1.00 83.94 185 GLN A CA 1
ATOM 1449 C C . GLN A 1 185 ? 13.404 7.221 4.382 1.00 83.94 185 GLN A C 1
ATOM 1451 O O . GLN A 1 185 ? 12.808 6.224 3.974 1.00 83.94 185 GLN A O 1
ATOM 1456 N N . PHE A 1 186 ? 14.088 7.208 5.530 1.00 86.50 186 PHE A N 1
ATOM 1457 C CA . PHE A 1 186 ? 14.186 6.024 6.389 1.00 86.50 186 PHE A CA 1
ATOM 1458 C C . PHE A 1 186 ? 13.429 6.247 7.691 1.00 86.50 186 PHE A C 1
ATOM 1460 O O . PHE A 1 186 ? 13.712 7.182 8.439 1.00 86.50 186 PHE A O 1
ATOM 1467 N N . LYS A 1 187 ? 12.478 5.358 7.985 1.00 86.38 187 LYS A N 1
ATOM 1468 C CA . LYS A 1 187 ? 11.693 5.402 9.223 1.00 86.38 187 LYS A CA 1
ATOM 1469 C C . LYS A 1 187 ? 11.857 4.112 10.004 1.00 86.38 187 LYS A C 1
ATOM 1471 O O . LYS A 1 187 ? 11.747 3.028 9.441 1.00 86.38 187 LYS A O 1
ATOM 1476 N N . THR A 1 188 ? 12.033 4.238 11.311 1.00 86.69 188 THR A N 1
ATOM 1477 C CA . THR A 1 188 ? 11.976 3.105 12.236 1.00 86.69 188 THR A CA 1
ATOM 1478 C C . THR A 1 188 ? 10.663 3.183 12.994 1.00 86.69 188 THR A C 1
ATOM 1480 O O . THR A 1 188 ? 10.383 4.185 13.653 1.00 86.69 188 THR A O 1
ATOM 1483 N N . ILE A 1 189 ? 9.831 2.152 12.853 1.00 86.81 189 ILE A N 1
ATOM 1484 C CA . ILE A 1 189 ? 8.525 2.069 13.511 1.00 86.81 189 ILE A CA 1
ATOM 1485 C C . ILE A 1 189 ? 8.460 0.761 14.292 1.00 86.81 189 ILE A C 1
ATOM 1487 O O . ILE A 1 189 ? 8.474 -0.327 13.711 1.00 86.81 189 ILE A O 1
ATOM 1491 N N . ASP A 1 190 ? 8.333 0.897 15.607 1.00 85.88 190 ASP A N 1
ATOM 1492 C CA . ASP A 1 190 ? 8.132 -0.217 16.521 1.00 85.88 190 ASP A CA 1
ATOM 1493 C C . ASP A 1 190 ? 6.639 -0.488 16.716 1.00 85.88 190 ASP A C 1
ATOM 1495 O O . ASP A 1 190 ? 5.866 0.396 17.102 1.00 85.88 190 ASP A O 1
ATOM 1499 N N . TYR A 1 191 ? 6.234 -1.737 16.513 1.00 89.69 191 TYR A N 1
ATOM 1500 C CA . TYR A 1 191 ? 4.899 -2.213 16.830 1.00 89.69 191 TYR A CA 1
ATOM 1501 C C . TYR A 1 191 ? 4.854 -2.774 18.251 1.00 89.69 191 TYR A C 1
ATOM 1503 O O . TYR A 1 191 ? 5.606 -3.684 18.604 1.00 89.69 191 TYR A O 1
ATOM 1511 N N . LYS A 1 192 ? 3.950 -2.233 19.074 1.00 88.50 192 LYS A N 1
ATOM 1512 C CA . LYS A 1 192 ? 3.744 -2.675 20.456 1.00 88.50 192 LYS A CA 1
ATOM 1513 C C . LYS A 1 192 ? 2.433 -3.436 20.581 1.00 88.50 192 LYS A C 1
ATOM 1515 O O . LYS A 1 192 ? 1.366 -2.867 20.356 1.00 88.50 192 LYS A O 1
ATOM 1520 N N . VAL A 1 193 ? 2.506 -4.695 20.996 1.00 84.06 193 VAL A N 1
ATOM 1521 C CA . VAL A 1 193 ? 1.339 -5.556 21.203 1.00 84.06 193 VAL A CA 1
ATOM 1522 C C . VAL A 1 193 ? 1.474 -6.318 22.512 1.00 84.06 193 VAL A C 1
ATOM 1524 O O . VAL A 1 193 ? 2.470 -6.990 22.752 1.00 84.06 193 VAL A O 1
ATOM 1527 N N . ASP A 1 194 ? 0.483 -6.160 23.392 1.00 80.62 194 ASP A N 1
ATOM 1528 C CA . ASP A 1 194 ? 0.390 -6.871 24.675 1.00 80.62 194 ASP A CA 1
ATOM 1529 C C . ASP A 1 194 ? 1.682 -6.788 25.531 1.00 80.62 194 ASP A C 1
ATOM 1531 O O . ASP A 1 194 ? 2.048 -7.716 26.242 1.00 80.62 194 ASP A O 1
ATOM 1535 N N . GLY A 1 195 ? 2.383 -5.646 25.461 1.00 83.81 195 GLY A N 1
ATOM 1536 C CA . GLY A 1 195 ? 3.635 -5.380 26.187 1.00 83.81 195 GLY A CA 1
ATOM 1537 C C . GLY A 1 195 ? 4.916 -5.778 25.445 1.00 83.81 195 GLY A C 1
ATOM 1538 O O . GLY A 1 195 ? 6.003 -5.383 25.863 1.00 83.81 195 GLY A O 1
ATOM 1539 N N . HIS A 1 196 ? 4.803 -6.488 24.324 1.00 86.69 196 HIS A N 1
ATOM 1540 C CA . HIS A 1 196 ? 5.924 -6.842 23.461 1.00 86.69 196 HIS A CA 1
ATOM 1541 C C . HIS A 1 196 ? 6.154 -5.769 22.400 1.00 86.69 196 HIS A C 1
ATOM 1543 O O . HIS A 1 196 ? 5.204 -5.276 21.795 1.00 86.69 196 HIS A O 1
ATOM 1549 N N . VAL A 1 197 ? 7.419 -5.424 22.172 1.00 90.50 197 VAL A N 1
ATOM 1550 C CA . VAL A 1 197 ? 7.851 -4.512 21.110 1.00 90.50 197 VAL A CA 1
ATOM 1551 C C . VAL A 1 197 ? 8.498 -5.346 20.012 1.00 90.50 197 VAL A C 1
ATOM 1553 O O . VAL A 1 197 ? 9.340 -6.191 20.310 1.00 90.50 197 VAL A O 1
ATOM 1556 N N . MET A 1 198 ? 8.092 -5.138 18.764 1.00 92.12 198 MET A N 1
ATOM 1557 C CA . MET A 1 198 ? 8.657 -5.822 17.602 1.00 92.12 198 MET A CA 1
ATOM 1558 C C . MET A 1 198 ? 8.691 -4.897 16.380 1.00 92.12 198 MET A C 1
ATOM 1560 O O . MET A 1 198 ? 7.942 -3.919 16.341 1.00 92.12 198 MET A O 1
ATOM 1564 N N . PRO A 1 199 ? 9.495 -5.213 15.354 1.00 93.62 199 PRO A N 1
ATOM 1565 C CA . PRO A 1 199 ? 9.474 -4.484 14.090 1.00 93.62 199 PRO A CA 1
ATOM 1566 C C . PRO A 1 199 ? 8.079 -4.491 13.450 1.00 93.62 199 PRO A C 1
ATOM 1568 O O . PRO A 1 199 ? 7.368 -5.501 13.504 1.00 93.62 199 PRO A O 1
ATOM 1571 N N . LEU A 1 200 ? 7.689 -3.392 12.790 1.00 92.94 200 LEU A N 1
ATOM 1572 C CA . LEU A 1 200 ? 6.392 -3.297 12.103 1.00 92.94 200 LEU A CA 1
ATOM 1573 C C . LEU A 1 200 ? 6.174 -4.436 11.087 1.00 92.94 200 LEU A C 1
ATOM 1575 O O . LEU A 1 200 ? 5.071 -4.975 10.993 1.00 92.94 200 LEU A O 1
ATOM 1579 N N . SER A 1 201 ? 7.223 -4.841 10.365 1.00 92.62 201 SER A N 1
ATOM 1580 C CA . SER A 1 201 ? 7.170 -5.946 9.396 1.00 92.62 201 SER A CA 1
ATOM 1581 C C . SER A 1 201 ? 6.888 -7.291 10.055 1.00 92.62 201 SER A C 1
ATOM 1583 O O . SER A 1 201 ? 6.041 -8.047 9.575 1.00 92.62 201 SER A O 1
ATOM 1585 N N . THR A 1 202 ? 7.518 -7.560 11.197 1.00 94.06 202 THR A N 1
ATOM 1586 C CA . THR A 1 202 ? 7.253 -8.747 12.017 1.00 94.06 202 THR A CA 1
ATOM 1587 C C . THR A 1 202 ? 5.816 -8.748 12.541 1.00 94.06 202 THR A C 1
ATOM 1589 O O . THR A 1 202 ? 5.140 -9.780 12.485 1.00 94.06 202 THR A O 1
ATOM 1592 N N . GLY A 1 203 ? 5.311 -7.588 12.976 1.00 94.31 203 GLY A N 1
ATOM 1593 C CA . GLY A 1 203 ? 3.913 -7.413 13.377 1.00 94.31 203 GLY A CA 1
ATOM 1594 C C . GLY A 1 203 ? 2.933 -7.753 12.252 1.00 94.31 203 GLY A C 1
ATOM 1595 O O . GLY A 1 203 ? 2.039 -8.581 12.436 1.00 94.31 203 GLY A O 1
ATOM 1596 N N . LEU A 1 204 ? 3.146 -7.191 11.058 1.00 94.56 204 LEU A N 1
ATOM 1597 C CA . LEU A 1 204 ? 2.327 -7.471 9.872 1.00 94.56 204 LEU A CA 1
ATOM 1598 C C . LEU A 1 204 ? 2.337 -8.954 9.499 1.00 94.56 204 LEU A C 1
ATOM 1600 O O . LEU A 1 204 ? 1.274 -9.536 9.279 1.00 94.56 204 LEU A O 1
ATOM 1604 N N . ALA A 1 205 ? 3.516 -9.577 9.449 1.00 93.81 205 ALA A N 1
ATOM 1605 C CA . ALA A 1 205 ? 3.650 -10.994 9.125 1.00 93.81 205 ALA A CA 1
ATOM 1606 C C . ALA A 1 205 ? 2.919 -11.883 10.145 1.00 93.81 205 ALA A C 1
ATOM 1608 O O . ALA A 1 205 ? 2.224 -12.827 9.764 1.00 93.81 205 ALA A O 1
ATOM 1609 N N . THR A 1 206 ? 3.023 -11.548 11.434 1.00 94.81 206 THR A N 1
ATOM 1610 C CA . THR A 1 206 ? 2.366 -12.282 12.525 1.00 94.81 206 THR A CA 1
ATOM 1611 C C . THR A 1 206 ? 0.845 -12.191 12.422 1.00 94.81 206 THR A C 1
ATOM 1613 O O . THR A 1 206 ? 0.170 -13.223 12.439 1.00 94.81 206 THR A O 1
ATOM 1616 N N . ILE A 1 207 ? 0.303 -10.983 12.240 1.00 95.81 207 ILE A N 1
ATOM 1617 C CA . ILE A 1 207 ? -1.145 -10.764 12.119 1.00 95.81 207 ILE A CA 1
ATOM 1618 C C . ILE A 1 207 ? -1.690 -11.444 10.858 1.00 95.81 207 ILE A C 1
ATOM 1620 O O . ILE A 1 207 ? -2.686 -12.164 10.924 1.00 95.81 207 ILE A O 1
ATOM 1624 N N . ARG A 1 208 ? -1.014 -11.296 9.709 1.00 95.94 208 ARG A N 1
ATOM 1625 C CA . ARG A 1 208 ? -1.413 -11.955 8.451 1.00 95.94 208 ARG A CA 1
ATOM 1626 C C . ARG A 1 208 ? -1.436 -13.478 8.595 1.00 95.94 208 ARG A C 1
ATOM 1628 O O . ARG A 1 208 ? -2.389 -14.117 8.152 1.00 95.94 208 ARG A O 1
ATOM 1635 N N . LYS A 1 209 ? -0.434 -14.066 9.258 1.00 96.94 209 LYS A N 1
ATOM 1636 C CA . LYS A 1 209 ? -0.393 -15.509 9.541 1.00 96.94 209 LYS A CA 1
ATOM 1637 C C . LYS A 1 209 ? -1.547 -15.951 10.446 1.00 96.94 209 LYS A C 1
ATOM 1639 O O . LYS A 1 209 ? -2.132 -17.004 10.199 1.00 96.94 209 LYS A O 1
ATOM 1644 N N . HIS A 1 210 ? -1.888 -15.165 11.467 1.00 96.50 210 HIS A N 1
ATOM 1645 C CA . HIS A 1 210 ? -3.033 -15.453 12.336 1.00 96.50 210 HIS A CA 1
ATOM 1646 C C . HIS A 1 210 ? -4.352 -15.405 11.565 1.00 96.50 210 HIS A C 1
ATOM 1648 O O . HIS A 1 210 ? -5.130 -16.353 11.631 1.00 96.50 210 HIS A O 1
ATOM 1654 N N . LEU A 1 211 ? -4.572 -14.355 10.772 1.00 97.56 211 LEU A N 1
ATOM 1655 C CA . LEU A 1 211 ? -5.786 -14.178 9.970 1.00 97.56 211 LEU A CA 1
ATOM 1656 C C . LEU A 1 211 ? -5.942 -15.236 8.870 1.00 97.56 211 LEU A C 1
ATOM 1658 O O . LEU A 1 211 ? -7.067 -15.586 8.522 1.00 97.56 211 LEU A O 1
ATOM 1662 N N . ALA A 1 212 ? -4.840 -15.795 8.360 1.00 96.88 212 ALA A N 1
ATOM 1663 C CA . ALA A 1 212 ? -4.892 -16.942 7.454 1.00 96.88 212 ALA A CA 1
ATOM 1664 C C . ALA A 1 212 ? -5.475 -18.200 8.129 1.00 96.88 212 ALA A C 1
ATOM 1666 O O . ALA A 1 212 ? -6.122 -19.006 7.464 1.00 96.88 212 ALA A O 1
ATOM 1667 N N . ALA A 1 213 ? -5.271 -18.365 9.441 1.00 96.94 213 ALA A N 1
ATOM 1668 C CA . ALA A 1 213 ? -5.841 -19.464 10.220 1.00 96.94 213 ALA A CA 1
ATOM 1669 C C . ALA A 1 213 ? -7.229 -19.134 10.803 1.00 96.94 213 ALA A C 1
ATOM 1671 O O . ALA A 1 213 ? -8.057 -20.031 10.948 1.00 96.94 213 ALA A O 1
ATOM 1672 N N . LYS A 1 214 ? -7.476 -17.865 11.156 1.00 96.81 214 LYS A N 1
ATOM 1673 C CA . LYS A 1 214 ? -8.708 -17.366 11.790 1.00 96.81 214 LYS A CA 1
ATOM 1674 C C . LYS A 1 214 ? -9.190 -16.079 11.106 1.00 96.81 214 LYS A C 1
ATOM 1676 O O . LYS A 1 214 ? -8.948 -14.981 11.610 1.00 96.81 214 LYS A O 1
ATOM 1681 N N . PRO A 1 215 ? -9.850 -16.188 9.941 1.00 96.56 215 PRO A N 1
ATOM 1682 C CA . PRO A 1 215 ? -10.263 -15.026 9.151 1.00 96.56 215 PRO A CA 1
ATOM 1683 C C . PRO A 1 215 ? -11.439 -14.246 9.761 1.00 96.56 215 PRO A C 1
ATOM 1685 O O . PRO A 1 215 ? -11.770 -13.161 9.284 1.00 96.56 215 PRO A O 1
ATOM 1688 N N . ASP A 1 216 ? -12.085 -14.779 10.792 1.00 96.81 216 ASP A N 1
ATOM 1689 C CA . ASP A 1 216 ? -13.204 -14.184 11.522 1.00 96.81 216 ASP A CA 1
ATOM 1690 C C . ASP A 1 216 ? -12.769 -13.366 12.755 1.00 96.81 216 ASP A C 1
ATOM 1692 O O . ASP A 1 216 ? -13.603 -12.730 13.396 1.00 96.81 216 ASP A O 1
ATOM 1696 N N . ASP A 1 217 ? -11.469 -13.285 13.057 1.00 97.12 217 ASP A N 1
ATOM 1697 C CA . ASP A 1 217 ? -10.959 -12.523 14.201 1.00 97.12 217 ASP A CA 1
ATOM 1698 C C . ASP A 1 217 ? -11.006 -11.004 13.945 1.00 97.12 217 ASP A C 1
ATOM 1700 O O . ASP A 1 217 ? -10.102 -10.405 13.354 1.00 97.12 217 ASP A O 1
ATOM 1704 N N . GLY A 1 218 ? -12.099 -10.361 14.372 1.00 96.88 218 GLY A N 1
ATOM 1705 C CA . GLY A 1 218 ? -12.306 -8.922 14.192 1.00 96.88 218 GLY A CA 1
ATOM 1706 C C . GLY A 1 218 ? -11.242 -8.056 14.874 1.00 96.88 218 GLY A C 1
ATOM 1707 O O . GLY A 1 218 ? -10.877 -7.006 14.340 1.00 96.88 218 GLY A O 1
ATOM 1708 N N . ARG A 1 219 ? -10.689 -8.504 16.010 1.00 96.25 219 ARG A N 1
ATOM 1709 C CA . ARG A 1 219 ? -9.636 -7.783 16.742 1.00 96.25 219 ARG A CA 1
ATOM 1710 C C . ARG A 1 219 ? -8.333 -7.752 15.950 1.00 96.25 219 ARG A C 1
ATOM 1712 O O . ARG A 1 219 ? -7.695 -6.701 15.879 1.00 96.25 219 ARG A O 1
ATOM 1719 N N . GLU A 1 220 ? -7.960 -8.861 15.322 1.00 96.88 220 GLU A N 1
ATOM 1720 C CA . GLU A 1 220 ? -6.745 -8.934 14.501 1.00 96.88 220 GLU A CA 1
ATOM 1721 C C . GLU A 1 220 ? -6.894 -8.221 13.153 1.00 96.88 220 GLU A C 1
ATOM 1723 O O . GLU A 1 220 ? -5.958 -7.554 12.714 1.00 96.88 220 GLU A O 1
ATOM 1728 N N . TRP A 1 221 ? -8.081 -8.236 12.535 1.00 98.31 221 TRP A N 1
ATOM 1729 C CA . TRP A 1 221 ? -8.359 -7.364 11.384 1.00 98.31 221 TRP A CA 1
ATOM 1730 C C . TRP A 1 221 ? -8.236 -5.881 11.741 1.00 98.31 221 TRP A C 1
ATOM 1732 O O . TRP A 1 221 ? -7.709 -5.094 10.952 1.00 98.31 221 TRP A O 1
ATOM 1742 N N . PHE A 1 222 ? -8.685 -5.491 12.938 1.00 97.62 222 PHE A N 1
ATOM 1743 C CA . PHE A 1 222 ? -8.544 -4.116 13.406 1.00 97.62 222 PHE A CA 1
ATOM 1744 C C . PHE A 1 222 ? -7.074 -3.748 13.652 1.00 97.62 222 PHE A C 1
ATOM 1746 O O . PHE A 1 222 ? -6.624 -2.695 13.196 1.00 97.62 222 PHE A O 1
ATOM 1753 N N . ARG A 1 223 ? -6.299 -4.639 14.291 1.00 96.00 223 ARG A N 1
ATOM 1754 C CA . ARG A 1 223 ? -4.842 -4.476 14.432 1.00 96.00 223 ARG A CA 1
ATOM 1755 C C . ARG A 1 223 ? -4.181 -4.327 13.061 1.00 96.00 223 ARG A C 1
ATOM 1757 O O . ARG A 1 223 ? -3.451 -3.361 12.873 1.00 96.00 223 ARG A O 1
ATOM 1764 N N . LEU A 1 224 ? -4.494 -5.194 12.093 1.00 97.25 224 LEU A N 1
ATOM 1765 C CA . LEU A 1 224 ? -3.960 -5.109 10.730 1.00 97.25 224 LEU A CA 1
ATOM 1766 C C . LEU A 1 224 ? -4.207 -3.731 10.101 1.00 97.25 224 LEU A C 1
ATOM 1768 O O . LEU A 1 224 ? -3.272 -3.136 9.573 1.00 97.25 224 LEU A O 1
ATOM 1772 N N . GLY A 1 225 ? -5.432 -3.204 10.204 1.00 96.69 225 GLY A N 1
ATOM 1773 C CA . GLY A 1 225 ? -5.764 -1.868 9.701 1.00 96.69 225 GLY A CA 1
ATOM 1774 C C . GLY A 1 225 ? -4.902 -0.763 10.321 1.00 96.69 225 GLY A C 1
ATOM 1775 O O . GLY A 1 225 ? -4.378 0.073 9.592 1.00 96.69 225 GLY A O 1
ATOM 1776 N N . ASN A 1 226 ? -4.657 -0.813 11.636 1.00 94.06 226 ASN A N 1
ATOM 1777 C CA . ASN A 1 226 ? -3.779 0.150 12.315 1.00 94.06 226 ASN A CA 1
ATOM 1778 C C . ASN A 1 226 ? -2.314 0.054 11.854 1.00 94.06 226 ASN A C 1
ATOM 1780 O O . ASN A 1 226 ? -1.618 1.062 11.817 1.00 94.06 226 ASN A O 1
ATOM 1784 N N . LEU A 1 227 ? -1.812 -1.138 11.511 1.00 93.44 227 LEU A N 1
ATOM 1785 C CA . LEU A 1 227 ? -0.449 -1.263 10.976 1.00 93.44 227 LEU A CA 1
ATOM 1786 C C . LEU A 1 227 ? -0.376 -0.750 9.533 1.00 93.44 227 LEU A C 1
ATOM 1788 O O . LEU A 1 227 ? 0.572 -0.054 9.176 1.00 93.44 227 LEU A O 1
ATOM 1792 N N . LEU A 1 228 ? -1.383 -1.059 8.715 1.00 92.94 228 LEU A N 1
ATOM 1793 C CA . LEU A 1 228 ? -1.466 -0.611 7.322 1.00 92.94 228 LEU A CA 1
ATOM 1794 C C . LEU A 1 228 ? -1.636 0.909 7.203 1.00 92.94 228 LEU A C 1
ATOM 1796 O O . LEU A 1 228 ? -1.107 1.508 6.262 1.00 92.94 228 LEU A O 1
ATOM 1800 N N . SER A 1 229 ? -2.298 1.561 8.166 1.00 90.06 229 SER A N 1
ATOM 1801 C CA . SER A 1 229 ? -2.402 3.023 8.185 1.00 90.06 229 SER A CA 1
ATOM 1802 C C . SER A 1 229 ? -1.031 3.687 8.339 1.00 90.06 229 SER A C 1
ATOM 1804 O O . SER A 1 229 ? -0.774 4.688 7.676 1.00 90.06 229 SER A O 1
ATOM 1806 N N . PHE A 1 230 ? -0.109 3.102 9.120 1.00 84.94 230 PHE A N 1
ATOM 1807 C CA . PHE A 1 230 ? 1.274 3.594 9.215 1.00 84.94 230 PHE A CA 1
ATOM 1808 C C . PHE A 1 230 ? 2.069 3.435 7.913 1.00 84.94 230 PHE A C 1
ATOM 1810 O O . PHE A 1 230 ? 3.025 4.177 7.703 1.00 84.94 230 PHE A O 1
ATOM 1817 N N . LEU A 1 231 ? 1.673 2.500 7.041 1.00 86.25 231 LEU A N 1
ATOM 1818 C CA . LEU A 1 231 ? 2.284 2.287 5.725 1.00 86.25 231 LEU A CA 1
ATOM 1819 C C . LEU A 1 231 ? 1.696 3.172 4.620 1.00 86.25 231 LEU A C 1
ATOM 1821 O O . LEU A 1 231 ? 2.115 3.048 3.468 1.00 86.25 231 LEU A O 1
ATOM 1825 N N . ASN A 1 232 ? 0.710 4.023 4.931 1.00 82.00 232 ASN A N 1
ATOM 1826 C CA . ASN A 1 232 ? -0.014 4.815 3.936 1.00 82.00 232 ASN A CA 1
ATOM 1827 C C . ASN A 1 232 ? -0.596 3.928 2.808 1.00 82.00 232 ASN A C 1
ATOM 1829 O O . ASN A 1 232 ? -0.381 4.192 1.627 1.00 82.00 232 ASN A O 1
ATOM 1833 N N . ARG A 1 233 ? -1.285 2.835 3.181 1.00 87.56 233 ARG A N 1
ATOM 1834 C CA . ARG A 1 233 ? -1.987 1.903 2.269 1.00 87.56 233 ARG A CA 1
ATOM 1835 C C . ARG A 1 233 ? -3.510 2.065 2.352 1.00 87.56 233 ARG A C 1
ATOM 1837 O O . ARG A 1 233 ? -4.184 1.194 2.902 1.00 87.56 233 ARG A O 1
ATOM 1844 N N . PRO A 1 234 ? -4.099 3.165 1.853 1.00 89.88 234 PRO A N 1
ATOM 1845 C CA . PRO A 1 234 ? -5.509 3.490 2.053 1.00 89.88 234 PRO A CA 1
ATOM 1846 C C . PRO A 1 234 ? -6.491 2.389 1.671 1.00 89.88 234 PRO A C 1
ATOM 1848 O O . PRO A 1 234 ? -7.415 2.105 2.437 1.00 89.88 234 PRO A O 1
ATOM 1851 N N . LYS A 1 235 ? -6.293 1.739 0.518 1.00 90.69 235 LYS A N 1
ATOM 1852 C CA . LYS A 1 235 ? -7.202 0.681 0.055 1.00 90.69 235 LYS A CA 1
ATOM 1853 C C . LYS A 1 235 ? -7.202 -0.511 1.012 1.00 90.69 235 LYS A C 1
ATOM 1855 O O . LYS A 1 235 ? -8.272 -0.981 1.404 1.00 90.69 235 LYS A O 1
ATOM 1860 N N . GLU A 1 236 ? -6.018 -0.972 1.411 1.00 92.38 236 GLU A N 1
ATOM 1861 C CA . GLU A 1 236 ? -5.866 -2.106 2.326 1.00 92.38 236 GLU A CA 1
ATOM 1862 C C . GLU A 1 236 ? -6.322 -1.753 3.747 1.00 92.38 236 GLU A C 1
ATOM 1864 O O . GLU A 1 236 ? -7.025 -2.548 4.371 1.00 92.38 236 GLU A O 1
ATOM 1869 N N . THR A 1 237 ? -6.006 -0.550 4.238 1.00 95.69 237 THR A N 1
ATOM 1870 C CA . THR A 1 237 ? -6.442 -0.055 5.554 1.00 95.69 237 THR A CA 1
ATOM 1871 C C . THR A 1 237 ? -7.964 -0.039 5.666 1.00 95.69 237 THR A C 1
ATOM 1873 O O . THR A 1 237 ? -8.530 -0.621 6.595 1.00 95.69 237 THR A O 1
ATOM 1876 N N . ILE A 1 238 ? -8.653 0.563 4.689 1.00 96.38 238 ILE A N 1
ATOM 1877 C CA . ILE A 1 238 ? -10.122 0.617 4.665 1.00 96.38 238 ILE A CA 1
ATOM 1878 C C . ILE A 1 238 ? -10.707 -0.797 4.576 1.00 96.38 238 ILE A C 1
ATOM 1880 O O . ILE A 1 238 ? -11.675 -1.109 5.275 1.00 96.38 238 ILE A O 1
ATOM 1884 N N . ALA A 1 239 ? -1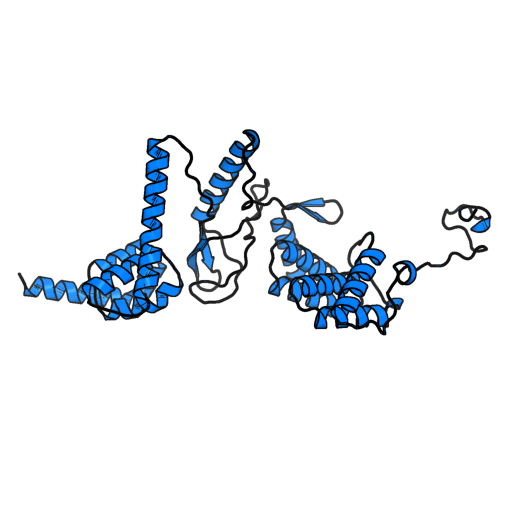0.130 -1.671 3.745 1.00 96.56 239 ALA A N 1
ATOM 1885 C CA . ALA A 1 239 ? -10.579 -3.055 3.625 1.00 96.56 239 ALA A CA 1
ATOM 1886 C C . ALA A 1 239 ? -10.429 -3.829 4.947 1.00 96.56 239 ALA A C 1
ATOM 1888 O O . ALA A 1 239 ? -11.370 -4.513 5.357 1.00 96.56 239 ALA A O 1
ATOM 1889 N N . ALA A 1 240 ? -9.296 -3.679 5.639 1.00 98.00 240 ALA A N 1
ATOM 1890 C CA . ALA A 1 240 ? -9.034 -4.320 6.923 1.00 98.00 240 ALA A CA 1
ATOM 1891 C C . ALA A 1 240 ? -10.006 -3.838 8.010 1.00 98.00 240 ALA A C 1
ATOM 1893 O O . ALA A 1 240 ? -10.631 -4.658 8.685 1.00 98.00 240 ALA A O 1
ATOM 1894 N N . TYR A 1 241 ? -10.237 -2.526 8.122 1.00 98.38 241 TYR A N 1
ATOM 1895 C CA . TYR A 1 241 ? -11.227 -1.989 9.058 1.00 98.38 241 TYR A CA 1
ATOM 1896 C C . TYR A 1 241 ? -12.655 -2.435 8.737 1.00 98.38 241 TYR A C 1
ATOM 1898 O O . TYR A 1 241 ? -13.402 -2.817 9.638 1.00 98.38 241 TYR A O 1
ATOM 1906 N N . ARG A 1 242 ? -13.053 -2.457 7.460 1.00 98.12 242 ARG A N 1
ATOM 1907 C CA . ARG A 1 242 ? -14.374 -2.970 7.062 1.00 98.12 242 ARG A CA 1
ATOM 1908 C C . ARG A 1 242 ? -14.530 -4.458 7.380 1.00 98.12 242 ARG A C 1
ATOM 1910 O O . ARG A 1 242 ? -15.618 -4.874 7.782 1.00 98.12 242 ARG A O 1
ATOM 1917 N N . LYS A 1 243 ? -13.467 -5.259 7.248 1.00 98.25 243 LYS A N 1
ATOM 1918 C CA . LYS A 1 243 ? -13.464 -6.666 7.678 1.00 98.25 243 LYS A CA 1
ATOM 1919 C C . LYS A 1 243 ? -13.592 -6.801 9.191 1.00 98.25 243 LYS A C 1
ATOM 1921 O O . LYS A 1 243 ? -14.454 -7.557 9.633 1.00 98.25 243 LYS A O 1
ATOM 1926 N N . ALA A 1 244 ? -12.857 -6.001 9.963 1.00 98.31 244 ALA A N 1
ATOM 1927 C CA . ALA A 1 244 ? -13.003 -5.949 11.417 1.00 98.31 244 ALA A CA 1
ATOM 1928 C C . ALA A 1 244 ? -14.457 -5.670 11.829 1.00 98.31 244 ALA A C 1
ATOM 1930 O O . ALA A 1 244 ? -15.023 -6.405 12.629 1.00 98.31 244 ALA A O 1
ATOM 1931 N N . LEU A 1 245 ? -15.096 -4.674 11.208 1.00 97.81 245 LEU A N 1
ATOM 1932 C CA . LEU A 1 245 ? -16.488 -4.297 11.478 1.00 97.81 245 LEU A CA 1
ATOM 1933 C C . LEU A 1 245 ? -17.529 -5.286 10.944 1.00 97.81 245 LEU A C 1
ATOM 1935 O O . LEU A 1 245 ? -18.664 -5.286 11.416 1.00 97.81 245 LEU A O 1
ATOM 1939 N N . SER A 1 246 ? -17.176 -6.112 9.960 1.00 97.62 246 SER A N 1
ATOM 1940 C CA . SER A 1 246 ? -18.053 -7.193 9.497 1.00 97.62 246 SER A CA 1
ATOM 1941 C C . SER A 1 246 ? -18.116 -8.322 10.526 1.00 97.62 246 SER A C 1
ATOM 1943 O O . SER A 1 246 ? -19.189 -8.874 10.751 1.00 97.62 246 SER A O 1
ATOM 1945 N N . ASN A 1 247 ? -16.983 -8.624 11.168 1.00 96.81 247 ASN A N 1
ATOM 1946 C CA . ASN A 1 247 ? -16.886 -9.646 12.210 1.00 96.81 247 ASN A CA 1
ATOM 1947 C C . ASN A 1 247 ? -17.384 -9.122 13.568 1.00 96.81 247 ASN A C 1
ATOM 1949 O O . ASN A 1 247 ? -18.074 -9.835 14.287 1.00 96.81 247 ASN A O 1
ATOM 1953 N N . GLU A 1 248 ? -17.093 -7.856 13.888 1.00 96.38 248 GLU A N 1
ATOM 1954 C CA . GLU A 1 248 ? -17.432 -7.200 15.157 1.00 96.38 248 GLU A CA 1
ATOM 1955 C C . GLU A 1 248 ? -18.186 -5.871 14.918 1.00 96.38 248 GLU A C 1
ATOM 1957 O O . GLU A 1 248 ? -17.628 -4.779 15.075 1.00 96.38 248 GLU A O 1
ATOM 1962 N N . PRO A 1 249 ? -19.489 -5.904 14.560 1.00 95.88 249 PRO A N 1
ATOM 1963 C CA . PRO A 1 249 ? -20.244 -4.713 14.141 1.00 95.88 249 PRO A CA 1
ATOM 1964 C C . PRO A 1 249 ? -20.420 -3.636 15.213 1.00 95.88 249 PRO A C 1
ATOM 1966 O O . PRO A 1 249 ? -20.848 -2.516 14.914 1.00 95.88 249 PRO A O 1
ATOM 1969 N N . ASN A 1 250 ? -20.142 -3.974 16.468 1.00 95.00 250 ASN A N 1
ATOM 1970 C CA . ASN A 1 250 ? -20.284 -3.095 17.620 1.00 95.00 250 ASN A CA 1
ATOM 1971 C C . ASN A 1 250 ? -18.946 -2.513 18.111 1.00 95.00 250 ASN A C 1
ATOM 1973 O O . ASN A 1 250 ? -18.957 -1.730 19.062 1.00 95.00 250 ASN A O 1
ATOM 1977 N N . ALA A 1 251 ? -17.827 -2.856 17.462 1.00 96.12 251 ALA A N 1
ATOM 1978 C CA . ALA A 1 251 ? -16.500 -2.323 17.758 1.00 96.12 251 ALA A CA 1
ATOM 1979 C C . ALA A 1 251 ? -16.436 -0.817 17.480 1.00 96.12 251 ALA A C 1
ATOM 1981 O O . ALA A 1 251 ? -16.329 -0.375 16.332 1.00 96.12 251 ALA A O 1
ATOM 1982 N N . VAL A 1 252 ? -16.573 -0.010 18.532 1.00 96.62 252 VAL A N 1
ATOM 1983 C CA . VAL A 1 252 ? -16.670 1.448 18.396 1.00 96.62 252 VAL A CA 1
ATOM 1984 C C . VAL A 1 252 ? -15.316 2.074 18.066 1.00 96.62 252 VAL A C 1
ATOM 1986 O O . VAL A 1 252 ? -15.252 3.014 17.278 1.00 96.62 252 VAL A O 1
ATOM 1989 N N . ASP A 1 253 ? -14.238 1.508 18.599 1.00 95.50 253 ASP A N 1
ATOM 1990 C CA . ASP A 1 253 ? -12.859 1.881 18.298 1.00 95.50 253 ASP A CA 1
ATOM 1991 C C . ASP A 1 253 ? -12.513 1.627 16.827 1.00 95.50 253 ASP A C 1
ATOM 1993 O O . ASP A 1 253 ? -11.970 2.515 16.174 1.00 95.50 253 ASP A O 1
ATOM 1997 N N . ALA A 1 254 ? -12.921 0.486 16.266 1.00 97.00 254 ALA A N 1
ATOM 1998 C CA . ALA A 1 254 ? -12.746 0.211 14.839 1.00 97.00 254 ALA A CA 1
ATOM 1999 C C . ALA A 1 254 ? -13.579 1.149 13.943 1.00 97.00 254 ALA A C 1
ATOM 2001 O O . ALA A 1 254 ? -13.092 1.603 12.906 1.00 97.00 254 ALA A O 1
ATOM 2002 N N . LYS A 1 255 ? -14.817 1.496 14.339 1.00 97.69 255 LYS A N 1
ATOM 2003 C CA . LYS A 1 255 ? -15.638 2.483 13.604 1.00 97.69 255 LYS A CA 1
ATOM 2004 C C . LYS A 1 255 ? -15.008 3.865 13.627 1.00 97.69 255 LYS A C 1
ATOM 2006 O O . LYS A 1 255 ? -14.985 4.534 12.598 1.00 97.69 255 LYS A O 1
ATOM 2011 N N . PHE A 1 256 ? -14.532 4.286 14.794 1.00 97.62 256 PHE A N 1
ATOM 2012 C CA . PHE A 1 256 ? -13.864 5.567 14.960 1.00 97.62 256 PHE A CA 1
ATOM 2013 C C . PHE A 1 256 ? -12.576 5.625 14.137 1.00 97.62 256 PHE A C 1
ATOM 2015 O O . PHE A 1 256 ? -12.392 6.582 13.394 1.00 97.62 256 PHE A O 1
ATOM 2022 N N . ALA A 1 257 ? -11.733 4.591 14.201 1.00 97.56 257 ALA A N 1
ATOM 2023 C CA . ALA A 1 257 ? -10.495 4.532 13.430 1.00 97.56 257 ALA A CA 1
ATOM 2024 C C . ALA A 1 257 ? -10.760 4.607 11.919 1.00 97.56 257 ALA A C 1
ATOM 2026 O O . ALA A 1 257 ? -10.122 5.395 11.226 1.00 97.56 257 ALA A O 1
ATOM 2027 N N . LEU A 1 258 ? -11.761 3.870 11.417 1.00 98.31 258 LEU A N 1
ATOM 2028 C CA . LEU A 1 258 ? -12.177 3.969 10.018 1.00 98.31 258 LEU A CA 1
ATOM 2029 C C . LEU A 1 258 ? -12.692 5.372 9.669 1.00 98.31 258 LEU A C 1
ATOM 2031 O O . LEU A 1 258 ? -12.331 5.901 8.626 1.00 98.31 258 LEU A O 1
ATOM 2035 N N . ALA A 1 259 ? -13.517 5.987 10.519 1.00 98.00 259 ALA A N 1
ATOM 2036 C CA . ALA A 1 259 ? -14.034 7.334 10.278 1.00 98.00 259 ALA A CA 1
ATOM 2037 C C . ALA A 1 259 ? -12.922 8.398 10.285 1.00 98.00 259 ALA A C 1
ATOM 2039 O O . ALA A 1 259 ? -12.920 9.282 9.429 1.00 98.00 259 ALA A O 1
ATOM 2040 N N . SER A 1 260 ? -11.968 8.299 11.214 1.00 97.69 260 SER A N 1
ATOM 2041 C CA . SER A 1 260 ? -10.790 9.170 11.262 1.00 97.69 260 SER A CA 1
ATOM 2042 C C . SER A 1 260 ? -9.983 9.024 9.978 1.00 97.69 260 SER A C 1
ATOM 2044 O O . SER A 1 260 ? -9.746 10.010 9.290 1.00 97.69 260 SER A O 1
ATOM 2046 N N . PHE A 1 261 ? -9.672 7.785 9.593 1.00 97.00 261 PHE A N 1
ATOM 2047 C CA . PHE A 1 261 ? -8.915 7.507 8.379 1.00 97.00 261 PHE A CA 1
ATOM 2048 C C . PHE A 1 261 ? -9.645 8.003 7.122 1.00 97.00 261 PHE A C 1
ATOM 2050 O O . PHE A 1 261 ? -9.048 8.648 6.277 1.00 97.00 261 PHE A O 1
ATOM 2057 N N . LEU A 1 262 ? -10.959 7.793 6.997 1.00 96.94 262 LEU A N 1
ATOM 2058 C CA . LEU A 1 262 ? -11.743 8.332 5.876 1.00 96.94 262 LEU A CA 1
ATOM 2059 C C . LEU A 1 262 ? -11.714 9.866 5.821 1.00 96.94 262 LEU A C 1
ATOM 2061 O O . LEU A 1 262 ? -11.716 10.433 4.731 1.00 96.94 262 LEU A O 1
ATOM 2065 N N . THR A 1 263 ? -11.667 10.534 6.975 1.00 96.44 263 THR A N 1
ATOM 2066 C CA . THR A 1 263 ? -11.556 11.999 7.047 1.00 96.44 263 THR A CA 1
ATOM 2067 C C . THR A 1 263 ? -10.209 12.472 6.499 1.00 96.44 263 THR A C 1
ATOM 2069 O O . THR A 1 263 ? -10.179 13.409 5.705 1.00 96.44 263 THR A O 1
ATOM 2072 N N . ASP A 1 264 ? -9.115 11.772 6.818 1.00 94.25 264 ASP A N 1
ATOM 2073 C CA . ASP A 1 264 ? -7.774 12.086 6.300 1.00 94.25 264 ASP A CA 1
ATOM 2074 C C . ASP A 1 264 ? -7.688 11.976 4.763 1.00 94.25 264 ASP A C 1
ATOM 2076 O O . ASP A 1 264 ? -6.908 12.686 4.128 1.00 94.25 264 ASP A O 1
ATOM 2080 N N . TYR A 1 265 ? -8.531 11.134 4.149 1.00 93.56 265 TYR A N 1
ATOM 2081 C CA . TYR A 1 265 ? -8.637 10.962 2.691 1.00 93.56 265 TYR A CA 1
ATOM 2082 C C . TYR A 1 265 ? -9.870 11.651 2.083 1.00 93.56 265 TYR A C 1
ATOM 2084 O O . TYR A 1 265 ? -10.331 11.240 1.015 1.00 93.56 265 TYR A O 1
ATOM 2092 N N . GLN A 1 266 ? -10.393 12.700 2.731 1.00 94.81 266 GLN A N 1
ATOM 2093 C CA . GLN A 1 266 ? -11.458 13.571 2.200 1.00 94.81 266 GLN A CA 1
ATOM 2094 C C . GLN A 1 266 ? -12.758 12.820 1.847 1.00 94.81 266 GLN A C 1
ATOM 2096 O O . GLN A 1 266 ? -13.430 13.101 0.853 1.00 94.81 266 GLN A O 1
ATOM 2101 N N . GLN A 1 267 ? -13.101 11.806 2.646 1.00 95.56 267 GLN A N 1
ATOM 2102 C CA . GLN A 1 267 ? -14.346 11.036 2.546 1.00 95.56 267 GLN A CA 1
ATOM 2103 C C . GLN A 1 267 ? -15.240 11.300 3.768 1.00 95.56 267 GLN A C 1
ATOM 2105 O O . GLN A 1 267 ? -15.750 10.384 4.423 1.00 95.56 267 GLN A O 1
ATOM 2110 N N . GLU A 1 268 ? -15.458 12.578 4.082 1.00 96.12 268 GLU A N 1
ATOM 2111 C CA . GLU A 1 268 ? -16.110 13.030 5.318 1.00 96.12 268 GLU A CA 1
ATOM 2112 C C . GLU A 1 268 ? -17.583 12.608 5.405 1.00 96.12 268 GLU A C 1
ATOM 2114 O O . GLU A 1 268 ? -18.114 12.380 6.495 1.00 96.12 268 GLU A O 1
ATOM 2119 N N . GLY A 1 269 ? -18.248 12.446 4.257 1.00 96.12 269 GLY A N 1
ATOM 2120 C CA . GLY A 1 269 ? -19.629 11.970 4.188 1.00 96.12 269 GLY A CA 1
ATOM 2121 C C . GLY A 1 269 ? -19.801 10.547 4.730 1.00 96.12 269 GLY A C 1
ATOM 2122 O O . GLY A 1 269 ? -20.720 10.296 5.514 1.00 96.12 269 GLY A O 1
ATOM 2123 N N . GLU A 1 270 ? -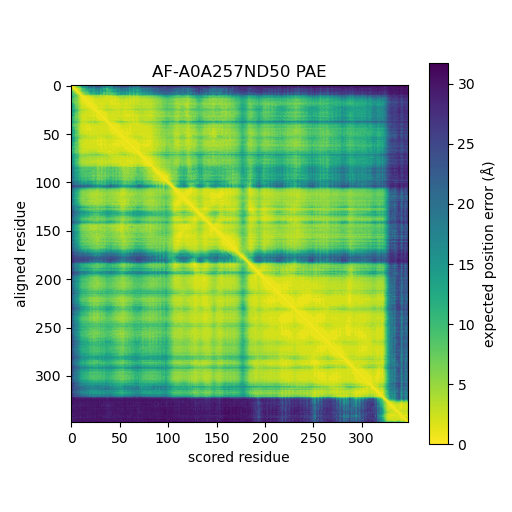18.907 9.624 4.361 1.00 96.44 270 GLU A N 1
ATOM 2124 C CA . GLU A 1 270 ? -18.932 8.246 4.871 1.00 96.44 270 GLU A CA 1
ATOM 2125 C C . GLU A 1 270 ? -18.511 8.205 6.347 1.00 96.44 270 GLU A C 1
ATOM 2127 O O . GLU A 1 270 ? -19.185 7.562 7.160 1.00 96.44 270 GLU A O 1
ATOM 2132 N N . ALA A 1 271 ? -17.466 8.958 6.712 1.00 97.75 271 ALA A N 1
ATOM 2133 C CA . ALA A 1 271 ? -17.013 9.097 8.096 1.00 97.75 271 ALA A CA 1
ATOM 2134 C C . ALA A 1 271 ? -18.149 9.563 9.025 1.00 97.75 271 ALA A C 1
ATOM 2136 O O . ALA A 1 271 ? -18.388 8.970 10.080 1.00 97.75 271 ALA A O 1
ATOM 2137 N N . TRP A 1 272 ? -18.917 10.571 8.602 1.00 96.94 272 TRP A N 1
ATOM 2138 C CA . TRP A 1 272 ? -20.060 11.080 9.355 1.00 96.94 272 TRP A CA 1
ATOM 2139 C C . TRP A 1 272 ? -21.129 10.009 9.601 1.00 96.94 272 TRP A C 1
ATOM 2141 O O . TRP A 1 272 ? -21.597 9.837 10.730 1.00 96.94 272 TRP A O 1
ATOM 2151 N N . VAL A 1 273 ? -21.509 9.261 8.558 1.00 96.06 273 VAL A N 1
ATOM 2152 C CA . VAL A 1 273 ? -22.510 8.187 8.667 1.00 96.06 273 VAL A CA 1
ATOM 2153 C C . VAL A 1 273 ? -22.041 7.092 9.627 1.00 96.06 273 VAL A C 1
ATOM 2155 O O . VAL A 1 273 ? -22.850 6.565 10.396 1.00 96.06 273 VAL A O 1
ATOM 2158 N N . LEU A 1 274 ? -20.747 6.757 9.621 1.00 96.50 274 LEU A N 1
ATOM 2159 C CA . LEU A 1 274 ? -20.172 5.779 10.546 1.00 96.50 274 LEU A CA 1
ATOM 2160 C C . LEU A 1 274 ? -20.280 6.230 12.006 1.00 96.50 274 LEU A C 1
ATOM 2162 O O . LEU A 1 274 ? -20.728 5.441 12.843 1.00 96.50 274 LEU A O 1
ATOM 2166 N N . LEU A 1 275 ? -19.930 7.484 12.314 1.00 96.31 275 LEU A N 1
ATOM 2167 C CA . LEU A 1 275 ? -20.023 8.007 13.682 1.00 96.31 275 LEU A CA 1
ATOM 2168 C C . LEU A 1 275 ? -21.476 8.118 14.168 1.00 96.31 275 LEU A C 1
ATOM 2170 O O . LEU A 1 275 ? -21.755 7.786 15.319 1.00 96.31 275 LEU A O 1
ATOM 2174 N N . GLN A 1 276 ? -22.416 8.510 13.301 1.00 94.62 276 GLN A N 1
ATOM 2175 C CA . GLN A 1 276 ? -23.848 8.534 13.637 1.00 94.62 276 GLN A CA 1
ATOM 2176 C C . GLN A 1 276 ? -24.363 7.136 13.999 1.00 94.62 276 GLN A C 1
ATOM 2178 O O . GLN A 1 276 ? -24.906 6.931 15.084 1.00 94.62 276 GLN A O 1
ATOM 2183 N N . LYS A 1 277 ? -24.093 6.138 13.148 1.00 92.94 277 LYS A N 1
ATOM 2184 C CA . LYS A 1 277 ? -24.452 4.735 13.418 1.00 92.94 277 LYS A CA 1
ATOM 2185 C C . LYS A 1 277 ? -23.784 4.185 14.676 1.00 92.94 277 LYS A C 1
ATOM 2187 O O . LYS A 1 277 ? -24.323 3.284 15.319 1.00 92.94 277 LYS A O 1
ATOM 2192 N N . ALA A 1 278 ? -22.586 4.668 15.013 1.00 94.75 278 ALA A N 1
ATOM 2193 C CA . ALA A 1 278 ? -21.952 4.333 16.279 1.00 94.75 278 ALA A CA 1
ATOM 2194 C C . ALA A 1 278 ? -22.785 4.881 17.448 1.00 94.75 278 ALA A C 1
ATOM 2196 O O . ALA A 1 278 ? -23.175 4.096 18.309 1.00 94.75 278 ALA A O 1
ATOM 2197 N N . LEU A 1 279 ? -23.132 6.172 17.450 1.00 93.62 279 LEU A N 1
ATOM 2198 C CA . LEU A 1 279 ? -23.923 6.802 18.517 1.00 93.62 279 LEU A CA 1
ATOM 2199 C C . LEU A 1 279 ? -25.321 6.188 18.692 1.00 93.62 279 LEU A C 1
ATOM 2201 O O . LEU A 1 279 ? -25.754 5.987 19.825 1.00 93.62 279 LEU A O 1
ATOM 2205 N N . GLU A 1 280 ? -26.001 5.808 17.608 1.00 91.25 280 GLU A N 1
ATOM 2206 C CA . GLU A 1 280 ? -27.303 5.116 17.669 1.00 91.25 280 GLU A CA 1
ATOM 2207 C C . GLU A 1 280 ? -27.247 3.804 18.467 1.00 91.25 280 GLU A C 1
ATOM 2209 O O . GLU A 1 280 ? -28.229 3.392 19.085 1.00 91.25 280 GLU A O 1
ATOM 2214 N N . ARG A 1 281 ? -26.087 3.138 18.464 1.00 91.31 281 ARG A N 1
ATOM 2215 C CA . ARG A 1 281 ? -25.850 1.857 19.143 1.00 91.31 281 ARG A CA 1
ATOM 2216 C C . ARG A 1 281 ? -24.912 1.992 20.336 1.00 91.31 281 ARG A C 1
ATOM 2218 O O . ARG A 1 281 ? -24.232 1.029 20.688 1.00 91.31 281 ARG A O 1
ATOM 2225 N N . MET A 1 282 ? -24.889 3.162 20.975 1.00 90.69 282 MET A N 1
ATOM 2226 C CA . MET A 1 282 ? -23.997 3.449 22.102 1.00 90.69 282 MET A CA 1
ATOM 2227 C C . MET A 1 282 ? -24.103 2.433 23.246 1.00 90.69 282 MET A C 1
ATOM 2229 O O . MET A 1 282 ? -23.096 2.048 23.833 1.00 90.69 282 MET A O 1
ATOM 2233 N N . SER A 1 283 ? -25.307 1.927 23.526 1.00 89.31 283 SER A N 1
ATOM 2234 C CA . SER A 1 283 ? -25.535 0.899 24.553 1.00 89.31 283 SER A CA 1
ATOM 2235 C C . SER A 1 283 ? -24.874 -0.450 24.253 1.00 89.31 283 SER A C 1
ATOM 2237 O O . SER A 1 283 ? -24.743 -1.272 25.155 1.00 89.31 283 SER A O 1
ATOM 2239 N N . SER A 1 284 ? -24.486 -0.692 22.999 1.00 92.94 284 SER A N 1
ATOM 2240 C CA . SER A 1 284 ? -23.911 -1.954 22.527 1.00 92.94 284 SER A CA 1
ATOM 2241 C C . SER A 1 284 ? -22.418 -1.852 22.221 1.00 92.94 284 SER A C 1
ATOM 2243 O O . SER A 1 284 ? -21.865 -2.808 21.691 1.00 92.94 284 SER A O 1
ATOM 2245 N N . TRP A 1 285 ? -21.768 -0.716 22.499 1.00 94.12 285 TRP A N 1
ATOM 2246 C CA . TRP A 1 285 ? -20.353 -0.516 22.189 1.00 94.12 285 TRP A CA 1
ATOM 2247 C C . TRP A 1 285 ? -19.456 -1.557 22.851 1.00 94.12 285 TRP A C 1
ATOM 2249 O O . TRP A 1 285 ? -19.544 -1.806 24.054 1.00 94.12 285 TRP A O 1
ATOM 2259 N N . ILE A 1 286 ? -18.539 -2.096 22.053 1.00 94.50 286 ILE A N 1
ATOM 2260 C CA . ILE A 1 286 ? -17.396 -2.872 22.527 1.00 94.50 286 ILE A CA 1
ATOM 2261 C C . ILE A 1 286 ? -16.106 -2.204 22.051 1.00 94.50 286 ILE A C 1
ATOM 2263 O O . ILE A 1 286 ? -16.102 -1.495 21.043 1.00 94.50 286 ILE A O 1
ATOM 2267 N N . PHE A 1 287 ? -15.022 -2.440 22.784 1.00 94.00 287 PHE A N 1
ATOM 2268 C CA . PHE A 1 287 ? -13.672 -2.027 22.413 1.00 94.00 287 PHE A CA 1
ATOM 2269 C C . PHE A 1 287 ? -12.854 -3.277 22.111 1.00 94.00 287 PHE A C 1
ATOM 2271 O O . PHE A 1 287 ? -12.770 -4.174 22.953 1.00 94.00 287 PHE A O 1
ATOM 2278 N N . LEU A 1 288 ? -12.261 -3.341 20.921 1.00 93.19 288 LEU A N 1
ATOM 2279 C CA . LEU A 1 288 ? -11.373 -4.431 20.519 1.00 93.19 288 LEU A CA 1
ATOM 2280 C C . LEU A 1 288 ? -9.961 -4.231 21.077 1.00 93.19 288 LEU A C 1
ATOM 2282 O O . LEU A 1 288 ? -9.273 -5.203 21.406 1.00 93.19 288 LEU A O 1
ATOM 2286 N N . LEU A 1 289 ? -9.519 -2.979 21.200 1.00 90.69 289 LEU A N 1
ATOM 2287 C CA . LEU A 1 289 ? -8.223 -2.605 21.760 1.00 90.69 289 LEU A CA 1
ATOM 2288 C C . LEU A 1 289 ? -8.376 -1.552 22.869 1.00 90.69 289 LEU A C 1
ATOM 2290 O O . LEU A 1 289 ? -9.324 -0.765 22.861 1.00 90.69 289 LEU A O 1
ATOM 2294 N N . PRO A 1 290 ? -7.438 -1.500 23.836 1.00 87.62 290 PRO A N 1
ATOM 2295 C CA . PRO A 1 290 ? -7.393 -0.406 24.797 1.00 87.62 290 PRO A CA 1
ATOM 2296 C C . PRO A 1 290 ? -7.200 0.931 24.074 1.00 87.62 290 PRO A C 1
ATOM 2298 O O . PRO A 1 290 ? -6.202 1.115 23.380 1.00 87.62 290 PRO A O 1
ATOM 2301 N N . TYR A 1 291 ? -8.129 1.868 24.270 1.00 84.81 291 TYR A N 1
ATOM 2302 C CA . TYR A 1 291 ? -8.055 3.204 23.683 1.00 84.81 291 TYR A CA 1
ATOM 2303 C C . TYR A 1 291 ? -8.195 4.275 24.785 1.00 84.81 291 TYR A C 1
ATOM 2305 O O . TYR A 1 291 ? -9.312 4.653 25.158 1.00 84.81 291 TYR A O 1
ATOM 2313 N N . PRO A 1 292 ? -7.072 4.780 25.335 1.00 84.06 292 PRO A N 1
ATOM 2314 C CA . PRO A 1 292 ? -7.108 5.887 26.284 1.00 84.06 292 PRO A CA 1
ATOM 2315 C C . PRO A 1 292 ? -7.623 7.166 25.609 1.00 84.06 292 PRO A C 1
ATOM 2317 O O . PRO A 1 292 ? -7.303 7.432 24.461 1.00 84.06 292 PRO A O 1
ATOM 2320 N N . ASN A 1 293 ? -8.387 7.985 26.333 1.00 87.69 293 ASN A N 1
ATOM 2321 C CA . ASN A 1 293 ? -8.951 9.255 25.841 1.00 87.69 293 ASN A CA 1
ATOM 2322 C C . ASN A 1 293 ? -9.976 9.153 24.697 1.00 87.69 293 ASN A C 1
ATOM 2324 O O . ASN A 1 293 ? -10.387 10.191 24.188 1.00 87.69 293 ASN A O 1
ATOM 2328 N N . PHE A 1 294 ? -10.480 7.956 24.372 1.00 91.25 294 PHE A N 1
ATOM 2329 C CA . PHE A 1 294 ? -11.458 7.747 23.295 1.00 91.25 294 PHE A CA 1
ATOM 2330 C C . PHE A 1 294 ? -12.624 8.752 23.295 1.00 91.25 294 PHE A C 1
ATOM 2332 O O . PHE A 1 294 ? -13.002 9.266 22.248 1.00 91.25 294 PHE A O 1
ATOM 2339 N N . SER A 1 295 ? -13.194 9.068 24.464 1.00 91.94 295 SER A N 1
ATOM 2340 C CA . SER A 1 295 ? -14.310 10.017 24.558 1.00 91.94 295 SER A CA 1
ATOM 2341 C C . SER A 1 295 ? -13.961 11.417 24.046 1.00 91.94 295 SER A C 1
ATOM 2343 O O . SER A 1 295 ? -14.842 12.087 23.511 1.00 91.94 295 SER A O 1
ATOM 2345 N N . ASN A 1 296 ? -12.717 11.870 24.221 1.00 91.88 296 ASN A N 1
ATOM 2346 C CA . ASN A 1 296 ? -12.264 13.167 23.720 1.00 91.88 296 ASN A CA 1
ATOM 2347 C C . ASN A 1 296 ? -12.090 13.097 22.202 1.00 91.88 296 ASN A C 1
ATOM 2349 O O . ASN A 1 296 ? -12.778 13.821 21.491 1.00 91.88 296 ASN A O 1
ATOM 2353 N N . ASP A 1 297 ? -11.297 12.140 21.718 1.00 94.50 297 ASP A N 1
ATOM 2354 C CA . ASP A 1 297 ? -10.984 11.978 20.294 1.00 94.50 297 ASP A CA 1
ATOM 2355 C C . ASP A 1 297 ? -12.250 11.781 19.444 1.00 94.50 297 ASP A C 1
ATOM 2357 O O . ASP A 1 297 ? -12.438 12.434 18.415 1.00 94.50 297 ASP A O 1
ATOM 2361 N N . PHE A 1 298 ? -13.177 10.936 19.912 1.00 96.19 298 PHE A N 1
ATOM 2362 C CA . PHE A 1 298 ? -14.468 10.727 19.257 1.00 96.19 298 PHE A CA 1
ATOM 2363 C C . PHE A 1 298 ? -15.271 12.023 19.178 1.00 96.19 298 PHE A C 1
ATOM 2365 O O . PHE A 1 298 ? -15.855 12.342 18.141 1.00 96.19 298 PHE A O 1
ATOM 2372 N N . THR A 1 299 ? -15.317 12.770 20.281 1.00 95.62 299 THR A N 1
ATOM 2373 C CA . THR A 1 299 ? -16.063 14.025 20.357 1.00 95.62 299 THR A CA 1
ATOM 2374 C C . THR A 1 299 ? -15.461 15.087 19.441 1.00 95.62 299 THR A C 1
ATOM 2376 O O . THR A 1 299 ? -16.207 15.794 18.759 1.00 95.62 299 THR A O 1
ATOM 2379 N N . ASP A 1 300 ? -14.136 15.176 19.383 1.00 96.94 300 ASP A N 1
ATOM 2380 C CA . ASP A 1 300 ? -13.419 16.132 18.547 1.00 96.94 300 ASP A CA 1
ATOM 2381 C C . ASP A 1 300 ? -13.656 15.855 17.065 1.00 96.94 300 ASP A C 1
ATOM 2383 O O . ASP A 1 300 ? -14.079 16.762 16.339 1.00 96.94 300 ASP A O 1
ATOM 2387 N N . LEU A 1 301 ? -13.498 14.599 16.629 1.00 97.31 301 LEU A N 1
ATOM 2388 C CA . LEU A 1 301 ? -13.773 14.203 15.247 1.00 97.31 301 LEU A CA 1
ATOM 2389 C C . LEU A 1 301 ? -15.246 14.429 14.884 1.00 97.31 301 LEU A C 1
ATOM 2391 O O . LEU A 1 301 ? -15.549 15.021 13.848 1.00 97.31 301 LEU A O 1
ATOM 2395 N N . TYR A 1 302 ? -16.174 14.027 15.755 1.00 97.25 302 TYR A N 1
ATOM 2396 C CA . TYR A 1 302 ? -17.604 14.249 15.543 1.00 97.25 302 TYR A CA 1
ATOM 2397 C C . TYR A 1 302 ? -17.926 15.737 15.361 1.00 97.25 302 TYR A C 1
ATOM 2399 O O . TYR A 1 302 ? -18.598 16.130 14.405 1.00 97.25 302 TYR A O 1
ATOM 2407 N N . ASN A 1 303 ? -17.432 16.586 16.265 1.00 96.44 303 ASN A N 1
ATOM 2408 C CA . ASN A 1 303 ? -17.681 18.024 16.228 1.00 96.44 303 ASN A CA 1
ATOM 2409 C C . ASN A 1 303 ? -16.957 18.715 15.068 1.00 96.44 303 ASN A C 1
ATOM 2411 O O . ASN A 1 303 ? -17.423 19.755 14.595 1.00 96.44 303 ASN A O 1
ATOM 2415 N N . HIS A 1 304 ? -15.822 18.180 14.620 1.00 96.94 304 HIS A N 1
ATOM 2416 C CA . HIS A 1 304 ? -15.151 18.613 13.401 1.00 96.94 304 HIS A CA 1
ATOM 2417 C C . HIS A 1 304 ? -16.021 18.319 12.172 1.00 96.94 304 HIS A C 1
ATOM 2419 O O . HIS A 1 304 ? -16.430 19.262 11.491 1.00 96.94 304 HIS A O 1
ATOM 2425 N N . LEU A 1 305 ? -16.412 17.055 11.968 1.00 97.00 305 LEU A N 1
ATOM 2426 C CA . LEU A 1 305 ? -17.253 16.621 10.846 1.00 97.00 305 LEU A CA 1
ATOM 2427 C C . LEU A 1 305 ? -18.604 17.352 10.812 1.00 97.00 305 LEU A C 1
ATOM 2429 O O . LEU A 1 305 ? -19.055 17.790 9.751 1.00 97.00 305 LEU A O 1
ATOM 2433 N N . ARG A 1 306 ? -19.223 17.556 11.982 1.00 96.19 306 ARG A N 1
ATOM 2434 C CA . ARG A 1 306 ? -20.451 18.347 12.143 1.00 96.19 306 ARG A CA 1
ATOM 2435 C C . ARG A 1 306 ? -20.294 19.764 11.583 1.00 96.19 306 ARG A C 1
ATOM 2437 O O . ARG A 1 306 ? -21.163 20.218 10.842 1.00 96.19 306 ARG A O 1
ATOM 2444 N N . ARG A 1 307 ? -19.202 20.457 11.937 1.00 96.12 307 ARG A N 1
ATOM 2445 C CA . ARG A 1 307 ? -18.941 21.848 11.525 1.00 96.12 307 ARG A CA 1
ATOM 2446 C C . ARG A 1 307 ? -18.680 21.958 10.027 1.00 96.12 307 ARG A C 1
ATOM 2448 O O . ARG A 1 307 ? -19.319 22.775 9.374 1.00 96.12 307 ARG A O 1
ATOM 2455 N N . ILE A 1 308 ? -17.784 21.133 9.486 1.00 95.44 308 ILE A N 1
ATOM 2456 C CA . ILE A 1 308 ? -17.422 21.195 8.059 1.00 95.44 308 ILE A CA 1
ATOM 2457 C C . ILE A 1 308 ? -18.579 20.764 7.147 1.00 95.44 308 ILE A C 1
ATOM 2459 O O . ILE A 1 308 ? -18.697 21.258 6.033 1.00 95.44 308 ILE A O 1
ATOM 2463 N N . SER A 1 309 ? -19.480 19.907 7.642 1.00 92.94 309 SER A N 1
ATOM 2464 C CA . SER A 1 309 ? -20.688 19.494 6.917 1.00 92.94 309 SER A CA 1
ATOM 2465 C C . SER A 1 309 ? -21.853 20.486 7.052 1.00 92.94 309 SER A C 1
ATOM 2467 O O . SER A 1 309 ? -22.943 20.201 6.561 1.00 92.94 309 SER A O 1
ATOM 2469 N N . GLY A 1 310 ? -21.678 21.601 7.773 1.00 92.88 310 GLY A N 1
ATOM 2470 C CA . GLY A 1 310 ? -22.731 22.597 7.999 1.00 92.88 310 GLY A CA 1
ATOM 2471 C C . GLY A 1 310 ? -23.893 22.124 8.883 1.00 92.88 310 GLY A C 1
ATOM 2472 O O . GLY A 1 310 ? -24.934 22.775 8.898 1.00 92.88 310 GLY A O 1
ATOM 2473 N N . ARG A 1 311 ? -23.725 21.029 9.639 1.00 91.62 311 ARG A N 1
ATOM 2474 C CA . ARG A 1 311 ? -24.777 20.372 10.445 1.00 91.62 311 ARG A CA 1
ATOM 2475 C C . ARG A 1 311 ? -24.963 21.034 11.812 1.00 91.62 311 ARG A C 1
ATOM 2477 O O . ARG A 1 311 ? -24.903 20.390 12.866 1.00 91.62 311 ARG A O 1
ATOM 2484 N N . ASN A 1 312 ? -25.095 22.356 11.813 1.00 86.62 312 ASN A N 1
ATOM 2485 C CA . ASN A 1 312 ? -25.140 23.164 13.033 1.00 86.62 312 ASN A CA 1
ATOM 2486 C C . ASN A 1 312 ? -26.433 22.971 13.839 1.00 86.62 312 ASN A C 1
ATOM 2488 O O . ASN A 1 312 ? -26.446 23.266 15.034 1.00 86.62 312 ASN A O 1
ATOM 2492 N N . GLU A 1 313 ? -27.477 22.433 13.212 1.00 89.94 313 GLU A N 1
ATOM 2493 C CA . GLU A 1 313 ? -28.748 22.052 13.826 1.00 89.94 313 GLU A CA 1
ATOM 2494 C C . GLU A 1 313 ? -28.608 20.937 14.870 1.00 89.94 313 GLU A C 1
ATOM 2496 O O . GLU A 1 313 ? -29.384 20.877 15.822 1.00 89.94 313 GLU A O 1
ATOM 2501 N N . LEU A 1 314 ? -27.601 20.070 14.730 1.00 89.38 314 LEU A N 1
ATOM 2502 C CA . LEU A 1 314 ? -27.302 19.049 15.729 1.00 89.38 314 LEU A CA 1
ATOM 2503 C C . LEU A 1 314 ? -26.538 19.679 16.897 1.00 89.38 314 LEU A C 1
ATOM 2505 O O . LEU A 1 314 ? -25.722 20.569 16.663 1.00 89.38 314 LEU A O 1
ATOM 2509 N N . PRO A 1 315 ? -26.731 19.242 18.152 1.00 89.25 315 PRO A N 1
ATOM 2510 C CA . PRO A 1 315 ? -25.917 19.727 19.260 1.00 89.25 315 PRO A CA 1
ATOM 2511 C C . PRO A 1 315 ? -24.462 19.262 19.118 1.00 89.25 315 PRO A C 1
ATOM 2513 O O . PRO A 1 315 ? -24.180 18.185 18.585 1.00 89.25 315 PRO A O 1
ATOM 2516 N N . ALA A 1 316 ? -23.529 20.076 19.617 1.00 91.62 316 ALA A N 1
ATOM 2517 C CA . ALA A 1 316 ? -22.152 19.633 19.792 1.00 91.62 316 ALA A CA 1
ATOM 2518 C C . ALA A 1 316 ? -22.110 18.497 20.823 1.00 91.62 316 ALA A C 1
ATOM 2520 O O . ALA A 1 316 ? -22.772 18.562 21.863 1.00 91.62 316 ALA A O 1
ATOM 2521 N N . LEU A 1 317 ? -21.329 17.462 20.532 1.00 92.56 317 LEU A N 1
ATOM 2522 C CA . LEU A 1 317 ? -21.097 16.374 21.469 1.00 92.56 317 LEU A CA 1
ATOM 2523 C C . LEU A 1 317 ? -20.097 16.844 22.532 1.00 92.56 317 LEU A C 1
ATOM 2525 O O . LEU A 1 317 ? -19.203 17.637 22.240 1.00 92.56 317 LEU A O 1
ATOM 2529 N N . HIS A 1 318 ? -20.254 16.378 23.767 1.00 92.94 318 HIS A N 1
ATOM 2530 C CA . HIS A 1 318 ? -19.307 16.631 24.853 1.00 92.94 318 HIS A CA 1
ATOM 2531 C C . HIS A 1 318 ? -18.774 15.286 25.367 1.00 92.94 318 HIS A C 1
ATOM 2533 O O . HIS A 1 318 ? -19.575 14.353 25.475 1.00 92.94 318 HIS A O 1
ATOM 2539 N N . PRO A 1 319 ? -17.491 15.153 25.763 1.00 86.75 319 PRO A N 1
ATOM 2540 C CA . PRO A 1 319 ? -16.921 13.853 26.138 1.00 86.75 319 PRO A CA 1
ATOM 2541 C C . PRO A 1 319 ? -17.664 13.150 27.283 1.00 86.75 319 PRO A C 1
ATOM 2543 O O . PRO A 1 319 ? -17.756 11.924 27.323 1.00 86.75 319 PRO A O 1
ATOM 2546 N N . SER A 1 320 ? -18.269 13.917 28.198 1.00 84.56 320 SER A N 1
ATOM 2547 C CA . SER A 1 320 ? -19.091 13.368 29.289 1.00 84.56 320 SER A CA 1
ATOM 2548 C C . SER A 1 320 ? -20.367 12.664 28.818 1.00 84.56 320 SER A C 1
ATOM 2550 O O . SER A 1 320 ? -20.881 11.822 29.551 1.00 84.56 320 SER A O 1
ATOM 2552 N N . ALA A 1 321 ? -20.864 12.969 27.615 1.00 85.62 321 ALA A N 1
ATOM 2553 C CA . ALA A 1 321 ? -21.984 12.256 27.007 1.00 85.62 321 ALA A CA 1
ATOM 2554 C C . ALA A 1 321 ? -21.591 10.830 26.595 1.00 85.62 321 ALA A C 1
ATOM 2556 O O . ALA A 1 321 ? -22.456 9.966 26.521 1.00 85.62 321 ALA A O 1
ATOM 2557 N N . LEU A 1 322 ? -20.293 10.587 26.370 1.00 83.94 322 LEU A N 1
ATOM 2558 C CA . LEU A 1 322 ? -19.734 9.287 26.000 1.00 83.94 322 LEU A CA 1
ATOM 2559 C C . LEU A 1 322 ? -19.212 8.488 27.194 1.00 83.94 322 LEU A C 1
ATOM 2561 O O . LEU A 1 322 ? -18.947 7.292 27.078 1.00 83.94 322 LEU A O 1
ATOM 2565 N N . ALA A 1 323 ? -19.043 9.136 28.345 1.00 68.00 323 ALA A N 1
ATOM 2566 C CA . ALA A 1 323 ? -18.641 8.456 29.558 1.00 68.00 323 ALA A CA 1
ATOM 2567 C C . ALA A 1 323 ? -19.767 7.507 29.983 1.00 68.00 323 ALA A C 1
ATOM 2569 O O . ALA A 1 323 ? -20.804 7.942 30.494 1.00 68.00 323 ALA A O 1
ATOM 2570 N N . VAL A 1 324 ? -19.539 6.197 29.839 1.00 56.41 324 VAL A N 1
ATOM 2571 C CA . VAL A 1 324 ? -20.316 5.168 30.540 1.00 56.41 324 VAL A CA 1
ATOM 2572 C C . VAL A 1 324 ? -19.981 5.293 32.024 1.00 56.41 324 VAL A C 1
ATOM 2574 O O . VAL A 1 324 ? -19.265 4.488 32.616 1.00 56.41 324 VAL A O 1
ATOM 2577 N N . SER A 1 325 ? -20.465 6.359 32.658 1.00 46.38 325 SER A N 1
ATOM 2578 C CA . SER A 1 325 ? -20.515 6.398 34.101 1.00 46.38 325 SER A CA 1
ATOM 2579 C C . SER A 1 325 ? -21.551 5.353 34.484 1.00 46.38 325 SER A C 1
ATOM 2581 O O . SER A 1 325 ? -22.761 5.575 34.422 1.00 46.38 325 SER A O 1
ATOM 2583 N N . LYS A 1 326 ? -21.078 4.187 34.925 1.00 50.41 326 LYS A N 1
ATOM 2584 C CA . LYS A 1 326 ? -21.805 3.479 35.969 1.00 50.41 326 LYS A CA 1
ATOM 2585 C C . LYS A 1 326 ? -21.800 4.468 37.129 1.00 50.41 326 LYS A C 1
ATOM 2587 O O . LYS A 1 326 ? -20.830 4.516 37.879 1.00 50.41 326 LYS A O 1
ATOM 2592 N N . LYS A 1 327 ? -22.773 5.391 37.164 1.00 56.06 327 LYS A N 1
ATOM 2593 C CA . LYS A 1 327 ? -22.900 6.384 38.230 1.00 56.06 327 LYS A CA 1
ATOM 2594 C C . LYS A 1 327 ? -22.978 5.570 39.503 1.00 56.06 327 LYS A C 1
ATOM 2596 O O . LYS A 1 327 ? -24.008 4.967 39.780 1.00 56.06 327 LYS A O 1
ATOM 2601 N N . ILE A 1 328 ? -21.868 5.504 40.227 1.00 60.16 328 ILE A N 1
ATOM 2602 C CA . ILE A 1 328 ? -21.835 4.868 41.529 1.00 60.16 328 ILE A CA 1
ATOM 2603 C C . ILE A 1 328 ? -22.701 5.769 42.384 1.00 60.16 328 ILE A C 1
ATOM 2605 O O . ILE A 1 328 ? -22.360 6.930 42.638 1.00 60.16 328 ILE A O 1
ATOM 2609 N N . GLY A 1 329 ? -23.885 5.269 42.723 1.00 71.62 329 GLY A N 1
ATOM 2610 C CA . GLY A 1 329 ? -24.838 5.998 43.522 1.00 71.62 329 GLY A CA 1
ATOM 2611 C C . GLY A 1 329 ? -24.146 6.444 44.798 1.00 71.62 329 GLY A C 1
ATOM 2612 O O . GLY A 1 329 ? -23.353 5.718 45.397 1.00 71.62 329 GLY A O 1
ATOM 2613 N N . ARG A 1 330 ? -24.458 7.653 45.263 1.00 82.19 330 ARG A N 1
ATOM 2614 C CA . ARG A 1 330 ? -23.867 8.223 46.484 1.00 82.19 330 ARG A CA 1
ATOM 2615 C C . ARG A 1 330 ? -23.976 7.264 47.695 1.00 82.19 330 ARG A C 1
ATOM 2617 O O . ARG A 1 330 ? -23.175 7.345 48.628 1.00 82.19 330 ARG A O 1
ATOM 2624 N N . ASN A 1 331 ? -24.957 6.355 47.679 1.00 86.06 331 ASN A N 1
ATOM 2625 C CA . ASN A 1 331 ? -25.202 5.336 48.699 1.00 86.06 331 ASN A CA 1
ATOM 2626 C C . ASN A 1 331 ? -24.763 3.901 48.330 1.00 86.06 331 ASN A C 1
ATOM 2628 O O . ASN A 1 331 ? -24.908 3.036 49.194 1.00 86.06 331 ASN A O 1
ATOM 2632 N N . ASP A 1 332 ? -24.240 3.650 47.129 1.00 84.19 332 ASP A N 1
ATOM 2633 C CA . ASP A 1 332 ? -23.781 2.324 46.692 1.00 84.19 332 ASP A CA 1
ATOM 2634 C C . ASP A 1 332 ? -22.472 1.934 47.384 1.00 84.19 332 ASP A C 1
ATOM 2636 O O . ASP A 1 332 ? -21.740 2.790 47.898 1.00 84.19 332 ASP A O 1
ATOM 2640 N N . SER A 1 333 ? -22.172 0.634 47.405 1.00 84.56 333 SER A N 1
ATOM 2641 C CA . SER A 1 333 ? -20.899 0.111 47.904 1.00 84.56 333 SER A CA 1
ATOM 2642 C C . SER A 1 333 ? -19.726 0.717 47.132 1.00 84.56 333 SER A C 1
ATOM 2644 O O . SER A 1 333 ? -19.719 0.758 45.903 1.00 84.56 333 SER A O 1
ATOM 2646 N N . CYS A 1 334 ? -18.730 1.212 47.864 1.00 75.88 334 CYS A N 1
ATOM 2647 C CA . CYS A 1 334 ? -17.586 1.900 47.288 1.00 75.88 334 CYS A CA 1
ATOM 2648 C C . CYS A 1 334 ? -16.688 0.910 46.520 1.00 75.88 334 CYS A C 1
ATOM 2650 O O . CYS A 1 334 ? -16.304 -0.116 47.088 1.00 75.88 334 CYS A O 1
ATOM 2652 N N . PRO A 1 335 ? -16.287 1.221 45.274 1.00 73.62 335 PRO A N 1
ATOM 2653 C CA . PRO A 1 335 ? -15.543 0.302 44.405 1.00 73.62 335 PRO A CA 1
ATOM 2654 C C . PRO A 1 335 ? -14.109 0.017 44.881 1.00 73.62 335 PRO A C 1
ATOM 2656 O O . PRO A 1 335 ? -13.477 -0.899 44.377 1.00 73.62 335 PRO A O 1
ATOM 2659 N N . CYS A 1 336 ? -13.595 0.752 45.873 1.00 71.81 336 CYS A N 1
ATOM 2660 C CA . CYS A 1 336 ? -12.277 0.508 46.471 1.00 71.81 336 CYS A CA 1
ATOM 2661 C C . CYS A 1 336 ? -12.228 -0.705 47.422 1.00 71.81 336 CYS A C 1
ATOM 2663 O O . CYS A 1 336 ? -11.213 -0.922 48.075 1.00 71.81 336 CYS A O 1
ATOM 2665 N N . GLY A 1 337 ? -13.330 -1.451 47.573 1.00 68.12 337 GLY A N 1
ATOM 2666 C CA . GLY A 1 337 ? -13.380 -2.647 48.421 1.00 68.12 337 GLY A CA 1
ATOM 2667 C C . GLY A 1 337 ? -13.445 -2.366 49.927 1.00 68.12 337 GLY A C 1
ATOM 2668 O O . GLY A 1 337 ? -13.381 -3.290 50.727 1.00 68.12 337 GLY A O 1
ATOM 2669 N N . SER A 1 338 ? -13.630 -1.110 50.345 1.00 82.88 338 SER A N 1
ATOM 2670 C CA . SER A 1 338 ? -13.639 -0.717 51.767 1.00 82.88 338 SER A CA 1
ATOM 2671 C C . SER A 1 338 ? -14.868 -1.171 52.568 1.00 82.88 338 SER A C 1
ATOM 2673 O O . SER A 1 338 ? -14.949 -0.899 53.767 1.00 82.88 338 SER A O 1
ATOM 2675 N N . GLY A 1 339 ? -15.874 -1.761 51.913 1.00 83.00 339 GLY A N 1
ATOM 2676 C CA . GLY A 1 339 ? -17.165 -2.113 52.517 1.00 83.00 339 GLY A CA 1
ATOM 2677 C C . GLY A 1 339 ? -18.050 -0.913 52.898 1.00 83.00 339 GLY A C 1
ATOM 2678 O O . GLY A 1 339 ? -19.148 -1.093 53.420 1.00 83.00 339 GLY A O 1
ATOM 2679 N N . LYS A 1 340 ? -17.608 0.328 52.646 1.00 88.81 340 LYS A N 1
ATOM 2680 C CA . LYS A 1 340 ? -18.350 1.562 52.968 1.00 88.81 340 LYS A CA 1
ATOM 2681 C C . LYS A 1 340 ? -19.164 2.055 51.769 1.00 88.81 340 LYS A C 1
ATOM 2683 O O . LYS A 1 340 ? -18.833 1.767 50.625 1.00 88.81 340 LYS A O 1
ATOM 2688 N N . LYS A 1 341 ? -20.200 2.867 52.023 1.00 88.31 341 LYS A N 1
ATOM 2689 C CA . LYS A 1 341 ? -20.934 3.595 50.965 1.00 88.31 341 LYS A CA 1
ATOM 2690 C C . LYS A 1 341 ? -20.032 4.641 50.297 1.00 88.31 341 LYS A C 1
ATOM 2692 O O . LYS A 1 341 ? -19.265 5.295 51.007 1.00 88.31 341 LYS A O 1
ATOM 2697 N N . PHE A 1 342 ? -20.173 4.863 48.988 1.00 85.50 342 PHE A N 1
ATOM 2698 C CA . PHE A 1 342 ? -19.311 5.745 48.184 1.00 85.50 342 PHE A CA 1
ATOM 2699 C C . PHE A 1 342 ? -19.106 7.137 48.813 1.00 85.50 342 PHE A C 1
ATOM 2701 O O . PHE A 1 342 ? -17.966 7.546 49.030 1.00 85.50 342 PHE A O 1
ATOM 2708 N N . LYS A 1 343 ? -20.178 7.803 49.274 1.00 89.56 343 LYS A N 1
ATOM 2709 C CA . LYS A 1 343 ? -20.109 9.122 49.955 1.00 89.56 343 LYS A CA 1
ATOM 2710 C C . LYS A 1 343 ? -19.311 9.175 51.257 1.00 89.56 343 LYS A C 1
ATOM 2712 O O . LYS A 1 343 ? -19.030 10.253 51.768 1.00 89.56 343 LYS A O 1
ATOM 2717 N N . LYS A 1 344 ? -19.061 8.023 51.881 1.00 90.19 344 LYS A N 1
ATOM 2718 C CA . LYS A 1 344 ? -18.310 7.910 53.140 1.00 90.19 344 LYS A CA 1
ATOM 2719 C C . LYS A 1 344 ? -16.877 7.412 52.913 1.00 90.19 344 LYS A C 1
ATOM 2721 O O . LYS A 1 344 ? -16.187 7.153 53.896 1.00 90.19 344 LYS A O 1
ATOM 2726 N N . CYS A 1 345 ? -16.451 7.255 51.659 1.00 88.19 345 CYS A N 1
ATOM 2727 C CA . CYS A 1 345 ? -15.122 6.778 51.296 1.00 88.19 345 CYS A CA 1
ATOM 2728 C C . CYS A 1 345 ? -14.534 7.624 50.156 1.00 88.19 345 CYS A C 1
ATOM 2730 O O . CYS A 1 345 ? -14.071 8.723 50.427 1.00 88.19 345 CYS A O 1
ATOM 2732 N N . CYS A 1 346 ? -14.563 7.140 48.909 1.00 72.38 346 CYS A N 1
ATOM 2733 C CA . CYS A 1 346 ? -13.954 7.819 47.758 1.00 72.38 346 CYS A CA 1
ATOM 2734 C C . CYS A 1 346 ? -14.787 8.977 47.183 1.00 72.38 346 CYS A C 1
ATOM 2736 O O . CYS A 1 346 ? -14.272 9.732 46.372 1.00 72.38 346 CYS A O 1
ATOM 2738 N N . GLY A 1 347 ? -16.060 9.113 47.566 1.00 74.06 347 GLY A N 1
ATOM 2739 C CA . GLY A 1 347 ? -16.954 10.191 47.125 1.00 74.06 347 GLY A CA 1
ATOM 2740 C C . GLY A 1 347 ? -17.106 11.321 48.145 1.00 74.06 347 GLY A C 1
ATOM 2741 O O . GLY A 1 347 ? -18.224 11.817 48.308 1.00 74.06 347 GLY A O 1
ATOM 2742 N N . ARG A 1 348 ? -16.044 11.620 48.905 1.00 58.81 348 ARG A N 1
ATOM 2743 C CA . ARG A 1 348 ? -15.988 12.753 49.838 1.00 58.81 348 ARG A CA 1
ATOM 2744 C C . ARG A 1 348 ? -15.545 14.023 49.142 1.00 58.81 348 ARG A C 1
ATOM 2746 O O . ARG A 1 348 ? -14.615 13.919 48.317 1.00 58.81 348 ARG A O 1
#

Foldseek 3Di:
DVVVVVVVLVVLCVVLLVCVVVLCQVPVQVSLVSCQVRQDVSVLVVLQLVCLLLALSSLVSNLNSCVVVVNDDPVNVVSVVSVCVVVVQVVQVVVCVVVVHDRPPLWLWFQWAFPVPRGTGIDTAQAWEDDPPPPFDIAGLDWAADSPPRHTGRIDGDPVSVVVVVVVVVVQVVCVVVVHDHNSRYDYDWDDDPNDTDGLRVLLVVLVVVCVVVVLQLLSLLVNLVSVVSSVNLVSNLVSLVSSCVSVVQALVSLQVNLVSCVVVVNLVVSQVSLVVNVVVLVSHDHSDDDPPCLVSSLVSNQVSCVVVVVPVDDRDDSVVSDPPPPQPQQHQPPVPPRHRCVVPVVD